Protein AF-A0A1Y2AZ22-F1 (afdb_monomer)

Structure (mmCIF, N/CA/C/O backbone):
data_AF-A0A1Y2AZ22-F1
#
_entry.id   AF-A0A1Y2AZ22-F1
#
loop_
_atom_site.group_PDB
_atom_site.id
_atom_site.type_symbol
_atom_site.label_atom_id
_atom_site.label_alt_id
_atom_site.label_comp_id
_atom_site.label_asym_id
_atom_site.label_entity_id
_atom_site.label_seq_id
_atom_site.pdbx_PDB_ins_code
_atom_site.Cartn_x
_atom_site.Cartn_y
_atom_site.Cartn_z
_atom_site.occupancy
_atom_site.B_iso_or_equiv
_atom_site.auth_seq_id
_atom_site.auth_comp_id
_atom_site.auth_asym_id
_atom_site.auth_atom_id
_atom_site.pdbx_PDB_model_num
ATOM 1 N N . MET A 1 1 ? 11.471 -17.252 16.493 1.00 49.00 1 MET A N 1
ATOM 2 C CA . MET A 1 1 ? 10.029 -17.289 16.818 1.00 49.00 1 MET A CA 1
ATOM 3 C C . MET A 1 1 ? 9.368 -18.267 15.866 1.00 49.00 1 MET A C 1
ATOM 5 O O . MET A 1 1 ? 9.444 -18.049 14.664 1.00 49.00 1 MET A O 1
ATOM 9 N N . SER A 1 2 ? 8.827 -19.374 16.378 1.00 37.59 2 SER A N 1
ATOM 10 C CA . SER A 1 2 ? 8.045 -20.314 15.569 1.00 37.59 2 SER A CA 1
ATOM 11 C C . SER A 1 2 ? 6.726 -19.632 15.213 1.00 37.59 2 SER A C 1
ATOM 13 O O . SER A 1 2 ? 5.864 -19.465 16.072 1.00 37.59 2 SER A O 1
ATOM 15 N N . THR A 1 3 ? 6.612 -19.123 13.990 1.00 52.25 3 THR A N 1
ATOM 16 C CA . THR A 1 3 ? 5.384 -18.497 13.509 1.00 52.25 3 THR A CA 1
ATOM 17 C C . THR A 1 3 ? 4.520 -19.585 12.892 1.00 52.25 3 THR A C 1
ATOM 19 O O . THR A 1 3 ? 4.754 -20.021 11.764 1.00 52.25 3 THR A O 1
ATOM 22 N N . ASN A 1 4 ? 3.505 -20.040 13.630 1.00 66.31 4 ASN A N 1
ATOM 23 C CA . ASN A 1 4 ? 2.384 -20.719 12.991 1.00 66.31 4 ASN A CA 1
ATOM 24 C C . ASN A 1 4 ? 1.849 -19.761 11.928 1.00 66.31 4 ASN A C 1
ATOM 26 O O . ASN A 1 4 ? 1.370 -18.674 12.253 1.00 66.31 4 ASN A O 1
ATOM 30 N N . LYS A 1 5 ? 2.018 -20.120 10.651 1.00 73.19 5 LYS A N 1
ATOM 31 C CA . LYS A 1 5 ? 1.471 -19.318 9.560 1.00 73.19 5 LYS A CA 1
ATOM 32 C C . LYS A 1 5 ? -0.046 -19.252 9.762 1.00 73.19 5 LYS A C 1
ATOM 34 O O . LYS A 1 5 ? -0.647 -20.305 9.980 1.00 73.19 5 LYS A O 1
ATOM 39 N N . PRO A 1 6 ? -0.655 -18.058 9.709 1.00 78.88 6 PRO A N 1
ATOM 40 C CA . PRO A 1 6 ? -2.100 -17.934 9.822 1.00 78.88 6 PRO A CA 1
ATOM 41 C C . PRO A 1 6 ? -2.765 -18.765 8.721 1.00 78.88 6 PRO A C 1
ATOM 43 O O . PRO A 1 6 ? -2.311 -18.754 7.571 1.00 78.88 6 PRO A O 1
ATOM 46 N N . ASP A 1 7 ? -3.836 -19.480 9.067 1.00 86.75 7 ASP A N 1
ATOM 47 C CA . ASP A 1 7 ? -4.703 -20.095 8.068 1.00 86.75 7 ASP A CA 1
ATOM 48 C C . ASP A 1 7 ? -5.452 -18.983 7.333 1.00 86.75 7 ASP A C 1
ATOM 50 O O . ASP A 1 7 ? -6.508 -18.511 7.765 1.00 86.75 7 ASP A O 1
ATOM 54 N N . THR A 1 8 ? -4.876 -18.559 6.210 1.00 86.69 8 THR A N 1
ATOM 55 C CA . THR A 1 8 ? -5.404 -17.447 5.423 1.00 86.69 8 THR A CA 1
ATOM 56 C C . THR A 1 8 ? -6.705 -17.772 4.697 1.00 86.69 8 THR A C 1
ATOM 58 O O . THR A 1 8 ? -7.277 -16.887 4.070 1.00 86.69 8 THR A O 1
ATOM 61 N N . SER A 1 9 ? -7.163 -19.026 4.748 1.00 86.81 9 SER A N 1
ATOM 62 C CA . SER A 1 9 ? -8.463 -19.428 4.209 1.00 86.81 9 SER A CA 1
ATOM 63 C C . SER A 1 9 ? -9.594 -19.319 5.235 1.00 86.81 9 SER A C 1
ATOM 65 O O . SER A 1 9 ? -10.755 -19.207 4.838 1.00 86.81 9 SER A O 1
ATOM 67 N N . SER A 1 10 ? -9.263 -19.296 6.531 1.00 93.38 10 SER A N 1
ATOM 68 C CA . SER A 1 10 ? -10.245 -19.275 7.614 1.00 93.38 10 SER A CA 1
ATOM 69 C C . SER A 1 10 ? -11.074 -17.987 7.643 1.00 93.38 10 SER A C 1
ATOM 71 O O . SER A 1 10 ? -10.563 -16.887 7.421 1.00 93.38 10 SER A O 1
ATOM 73 N N . GLU A 1 11 ? -12.353 -18.109 8.004 1.00 94.38 11 GLU A N 1
ATOM 74 C CA . GLU A 1 11 ? -13.233 -16.948 8.205 1.00 94.38 11 GLU A CA 1
ATOM 75 C C . GLU A 1 11 ? -12.711 -16.025 9.307 1.00 94.38 11 GLU A C 1
ATOM 77 O O . GLU A 1 11 ? -12.705 -14.809 9.142 1.00 94.38 11 GLU A O 1
ATOM 82 N N . LYS A 1 12 ? -12.135 -16.594 10.374 1.00 95.12 12 LYS A N 1
ATOM 83 C CA . LYS A 1 12 ? -11.488 -15.825 11.445 1.00 95.12 12 LYS A CA 1
ATOM 84 C C . LYS A 1 12 ? -10.363 -14.929 10.918 1.00 95.12 12 LYS A C 1
ATOM 86 O O . LYS A 1 12 ? -10.207 -13.799 11.375 1.00 95.12 12 LYS A O 1
ATOM 91 N N . TYR A 1 13 ? -9.565 -15.418 9.967 1.00 94.69 13 TYR A N 1
ATOM 92 C CA . TYR A 1 13 ? -8.516 -14.609 9.354 1.00 94.69 13 TYR A CA 1
ATOM 93 C C . TYR A 1 13 ? -9.108 -13.464 8.528 1.00 94.69 13 TYR A C 1
ATOM 95 O O . TYR A 1 13 ? -8.718 -12.313 8.719 1.00 94.69 13 TYR A O 1
ATOM 103 N N . LYS A 1 14 ? -10.087 -13.748 7.664 1.00 94.56 14 LYS A N 1
ATOM 104 C CA . LYS A 1 14 ? -10.753 -12.728 6.833 1.00 94.56 14 LYS A CA 1
ATOM 105 C C . LYS A 1 14 ? -11.450 -11.656 7.675 1.00 94.56 14 LYS A C 1
ATOM 107 O O . LYS A 1 14 ? -11.346 -10.466 7.375 1.00 94.56 14 LYS A O 1
ATOM 112 N N . GLU A 1 15 ? -12.107 -12.065 8.756 1.00 95.62 15 GLU A N 1
ATOM 113 C CA . GLU A 1 15 ? -12.701 -11.158 9.736 1.00 95.62 15 GLU A CA 1
ATOM 114 C C . GLU A 1 15 ? -11.625 -10.281 10.387 1.00 95.62 15 GLU A C 1
ATOM 116 O O . GLU A 1 15 ? -11.800 -9.069 10.495 1.00 95.62 15 GLU A O 1
ATOM 121 N N . SER A 1 16 ? -10.471 -10.852 10.751 1.00 96.19 16 SER A N 1
ATOM 122 C CA . SER A 1 16 ? -9.367 -10.078 11.332 1.00 96.19 16 SER A CA 1
ATOM 123 C C . SER A 1 16 ? -8.780 -9.033 10.374 1.00 96.19 16 SER A C 1
ATOM 125 O O . SER A 1 16 ? -8.413 -7.951 10.829 1.00 96.19 16 SER A O 1
ATOM 127 N N . LEU A 1 17 ? -8.744 -9.313 9.063 1.00 96.62 17 LEU A N 1
ATOM 128 C CA . LEU A 1 17 ? -8.358 -8.332 8.041 1.00 96.62 17 LEU A CA 1
ATOM 129 C C . LEU A 1 17 ? -9.391 -7.209 7.927 1.00 96.62 17 LEU A C 1
ATOM 131 O O . LEU A 1 17 ? -9.028 -6.040 7.883 1.00 96.62 17 LEU A O 1
ATOM 135 N N . SER A 1 18 ? -10.678 -7.564 7.910 1.00 95.69 18 SER A N 1
ATOM 136 C CA . SER A 1 18 ? -11.779 -6.593 7.819 1.00 95.69 18 SER A CA 1
ATOM 137 C C . SER A 1 18 ? -11.804 -5.664 9.036 1.00 95.69 18 SER A C 1
ATOM 139 O O . SER A 1 18 ? -12.055 -4.467 8.935 1.00 95.69 18 SER A O 1
ATOM 141 N N . ASN A 1 19 ? -11.437 -6.217 10.188 1.00 96.12 19 ASN A N 1
ATOM 142 C CA . ASN A 1 19 ? -11.317 -5.534 11.458 1.00 96.12 19 ASN A CA 1
ATOM 143 C C . ASN A 1 19 ? -9.874 -5.083 11.719 1.00 96.12 19 ASN A C 1
ATOM 145 O O . ASN A 1 19 ? -9.415 -5.238 12.845 1.00 96.12 19 ASN A O 1
ATOM 149 N N . SER A 1 20 ? -9.123 -4.558 10.747 1.00 96.88 20 SER A N 1
ATOM 150 C CA . SER A 1 20 ? -7.713 -4.176 10.960 1.00 96.88 20 SER A CA 1
ATOM 151 C C . SER A 1 20 ? -7.500 -2.728 11.420 1.00 96.88 20 SER A C 1
ATOM 153 O O . SER A 1 20 ? -6.471 -2.425 12.022 1.00 96.88 20 SER A O 1
ATOM 155 N N . LEU A 1 21 ? -8.439 -1.818 11.138 1.00 97.00 21 LEU A N 1
ATOM 156 C CA . LEU A 1 21 ? -8.317 -0.399 11.493 1.00 97.00 21 LEU A CA 1
ATOM 157 C C . LEU A 1 21 ? -8.483 -0.196 13.010 1.00 97.00 21 LEU A C 1
ATOM 159 O O . LEU A 1 21 ? -9.397 -0.745 13.633 1.00 97.00 21 LEU A O 1
ATOM 163 N N . ARG A 1 22 ? -7.576 0.563 13.624 1.00 95.94 22 ARG A N 1
ATOM 164 C CA . ARG A 1 22 ? -7.475 0.795 15.073 1.00 95.94 22 ARG A CA 1
ATOM 165 C C . ARG A 1 22 ? -7.169 2.261 15.364 1.00 95.94 22 ARG A C 1
ATOM 167 O O . ARG A 1 22 ? -6.708 2.987 14.488 1.00 95.94 22 ARG A O 1
ATOM 174 N N . TRP A 1 23 ? -7.389 2.664 16.613 1.00 95.25 23 TRP A N 1
ATOM 175 C CA . TRP A 1 23 ? -6.974 3.960 17.144 1.00 95.25 23 TRP A CA 1
ATOM 176 C C . TRP A 1 23 ? -5.786 3.805 18.094 1.00 95.25 23 TRP A C 1
ATOM 178 O O . TRP A 1 23 ? -5.811 2.944 18.978 1.00 95.25 23 TRP A O 1
ATOM 188 N N . ASP A 1 24 ? -4.751 4.627 17.926 1.00 93.06 24 ASP A N 1
ATOM 189 C CA . ASP A 1 24 ? -3.644 4.747 18.872 1.00 93.06 24 ASP A CA 1
ATOM 190 C C . ASP A 1 24 ? -3.918 5.917 19.823 1.00 93.06 24 ASP A C 1
ATOM 192 O O . ASP A 1 24 ? -3.994 7.068 19.402 1.00 93.06 24 ASP A O 1
ATOM 196 N N . GLN A 1 25 ? -4.094 5.622 21.112 1.00 88.88 25 GLN A N 1
ATOM 197 C CA . GLN A 1 25 ? -4.371 6.638 22.133 1.00 88.88 25 GLN A CA 1
ATOM 198 C C . GLN A 1 25 ? -3.138 7.477 22.484 1.00 88.88 25 GLN A C 1
ATOM 200 O O . GLN A 1 25 ? -3.290 8.613 22.917 1.00 88.88 25 GLN A O 1
ATOM 205 N N . VAL A 1 26 ? -1.935 6.921 22.319 1.00 88.88 26 VAL A N 1
ATOM 206 C CA . VAL A 1 26 ? -0.684 7.621 22.636 1.00 88.88 26 VAL A CA 1
ATOM 207 C C . VAL A 1 26 ? -0.374 8.624 21.534 1.00 88.88 26 VAL A C 1
ATOM 209 O O . VAL A 1 26 ? -0.088 9.783 21.813 1.00 88.88 26 VAL A O 1
ATOM 212 N N . GLU A 1 27 ? -0.491 8.184 20.284 1.00 88.69 27 GLU A N 1
ATOM 213 C CA . GLU A 1 27 ? -0.213 9.016 19.109 1.00 88.69 27 GLU A CA 1
ATOM 214 C C . GLU A 1 27 ? -1.429 9.853 18.668 1.00 88.69 27 GLU A C 1
ATOM 216 O O . GLU A 1 27 ? -1.304 10.721 17.809 1.00 88.69 27 GLU A O 1
ATOM 221 N N . GLY A 1 28 ? -2.618 9.581 19.217 1.00 90.88 28 GLY A N 1
ATOM 222 C CA . GLY A 1 28 ? -3.855 10.289 18.881 1.00 90.88 28 GLY A CA 1
ATOM 223 C C . GLY A 1 28 ? -4.274 10.141 17.415 1.00 90.88 28 GLY A C 1
ATOM 224 O O . GLY A 1 28 ? -4.837 11.074 16.847 1.00 90.88 28 GLY A O 1
ATOM 225 N N . GLN A 1 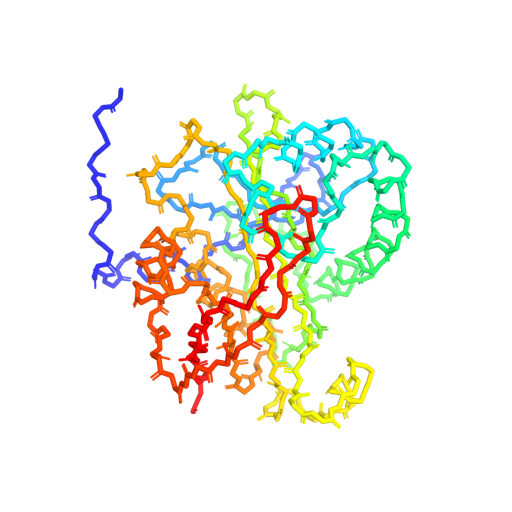29 ? -3.978 8.999 16.785 1.00 92.69 29 GLN A N 1
ATOM 226 C CA . GLN A 1 29 ? -4.225 8.782 15.356 1.00 92.69 29 GLN A CA 1
ATOM 227 C C . GLN A 1 29 ? -4.639 7.345 15.030 1.00 92.69 29 GLN A C 1
ATOM 229 O O . GLN A 1 29 ? -4.304 6.391 15.737 1.00 92.69 29 GLN A O 1
ATOM 234 N N . ALA A 1 30 ? -5.340 7.179 13.909 1.00 95.56 30 ALA A N 1
ATOM 235 C CA . ALA A 1 30 ? -5.686 5.865 13.387 1.00 95.56 30 ALA A CA 1
ATOM 236 C C . ALA A 1 30 ? -4.466 5.142 12.783 1.00 95.56 30 ALA A C 1
ATOM 238 O O . ALA A 1 30 ? -3.521 5.765 12.297 1.00 95.56 30 ALA A O 1
ATOM 239 N N . TYR A 1 31 ? -4.514 3.811 12.767 1.00 97.38 31 TYR A N 1
ATOM 240 C CA . TYR A 1 31 ? -3.550 2.949 12.081 1.00 97.38 31 TYR A CA 1
ATOM 241 C C . TYR A 1 31 ? -4.195 1.621 11.679 1.00 97.38 31 TYR A C 1
ATOM 243 O O . TYR A 1 31 ? -5.229 1.222 12.213 1.00 97.38 31 TYR A O 1
ATOM 251 N N . ILE A 1 32 ? -3.558 0.898 10.762 1.00 97.94 32 ILE A N 1
ATOM 252 C CA . ILE A 1 32 ? -3.944 -0.463 10.390 1.00 97.94 32 ILE A CA 1
ATOM 253 C C . ILE A 1 32 ? -3.011 -1.455 11.090 1.00 97.94 32 ILE A C 1
ATOM 255 O O . ILE A 1 32 ? -1.798 -1.458 10.870 1.00 97.94 32 ILE A O 1
ATOM 259 N N . GLN A 1 33 ? -3.582 -2.310 11.938 1.00 97.50 33 GLN A N 1
ATOM 260 C CA . GLN A 1 33 ? -2.874 -3.417 12.576 1.00 97.50 33 GLN A CA 1
ATOM 261 C C . GLN A 1 33 ? -2.813 -4.612 11.622 1.00 97.50 33 GLN A C 1
ATOM 263 O O . GLN A 1 33 ? -3.845 -5.040 11.108 1.00 97.50 33 GLN A O 1
ATOM 268 N N . LEU A 1 34 ? -1.628 -5.192 11.425 1.00 97.62 34 LEU A N 1
ATOM 269 C CA . LEU A 1 34 ? -1.493 -6.486 10.753 1.00 97.62 34 LEU A CA 1
ATOM 270 C C . LEU A 1 34 ? -1.839 -7.605 11.760 1.00 97.62 34 LEU A C 1
ATOM 272 O O . LEU A 1 34 ? -1.127 -7.726 12.764 1.00 97.62 34 LEU A O 1
ATOM 276 N N . PRO A 1 35 ? -2.921 -8.390 11.565 1.00 96.06 35 PRO A N 1
ATOM 277 C CA . PRO A 1 35 ? -3.416 -9.320 12.586 1.00 96.06 35 PRO A CA 1
ATOM 278 C C . PRO A 1 35 ? -2.419 -10.399 13.023 1.00 96.06 35 PRO A C 1
ATOM 280 O O . PRO A 1 35 ? -2.400 -10.784 14.191 1.00 96.06 35 PRO A O 1
ATOM 283 N N . SER A 1 36 ? -1.576 -10.875 12.108 1.00 96.25 36 SER A N 1
ATOM 284 C CA . SER A 1 36 ? -0.592 -11.932 12.370 1.00 96.25 36 SER A CA 1
ATOM 285 C C . SER A 1 36 ? 0.773 -11.386 12.788 1.00 96.25 36 SER A C 1
ATOM 287 O O . SER A 1 36 ? 1.656 -12.162 13.160 1.00 96.25 36 SER A O 1
ATOM 289 N N . TYR A 1 37 ? 0.961 -10.065 12.730 1.00 96.69 37 TYR A N 1
ATOM 290 C CA . TYR A 1 37 ? 2.216 -9.387 13.046 1.00 96.69 37 TYR A CA 1
ATOM 291 C C . TYR A 1 37 ? 1.946 -8.239 14.030 1.00 96.69 37 TYR A C 1
ATOM 293 O O . TYR A 1 37 ? 1.867 -7.081 13.622 1.00 96.69 37 TYR A O 1
ATOM 301 N N . PRO A 1 38 ? 1.802 -8.529 15.337 1.00 95.44 38 PRO A N 1
ATOM 302 C CA . PRO A 1 38 ? 1.399 -7.535 16.337 1.00 95.44 38 PRO A CA 1
ATOM 303 C C . PRO A 1 38 ? 2.388 -6.368 16.484 1.00 95.44 38 PRO A C 1
ATOM 305 O O . PRO A 1 38 ? 2.008 -5.296 16.942 1.00 95.44 38 PRO A O 1
ATOM 308 N N . ASN A 1 39 ? 3.645 -6.559 16.079 1.00 97.38 39 ASN A N 1
ATOM 309 C CA . ASN A 1 39 ? 4.679 -5.527 16.068 1.00 97.38 39 ASN A CA 1
ATOM 310 C C . ASN A 1 39 ? 4.749 -4.739 14.749 1.00 97.38 39 ASN A C 1
ATOM 312 O O . ASN A 1 39 ? 5.617 -3.885 14.607 1.00 97.38 39 ASN A O 1
ATOM 316 N N . LEU A 1 40 ? 3.891 -5.029 13.767 1.00 98.25 40 LEU A N 1
ATOM 317 C CA . LEU A 1 40 ? 3.861 -4.325 12.489 1.00 98.25 40 LEU A CA 1
ATOM 318 C C . LEU A 1 40 ? 2.558 -3.546 12.340 1.00 98.25 40 LEU A C 1
ATOM 320 O O . LEU A 1 40 ? 1.461 -4.096 12.465 1.00 98.25 40 LEU A O 1
ATOM 324 N N . ARG A 1 41 ? 2.687 -2.257 12.035 1.00 98.00 41 ARG A N 1
ATOM 325 C CA . ARG A 1 41 ? 1.554 -1.353 11.821 1.00 98.00 41 ARG A CA 1
ATOM 326 C C . ARG A 1 41 ? 1.729 -0.605 10.517 1.00 98.00 41 ARG A C 1
ATOM 328 O O . ARG A 1 41 ? 2.823 -0.137 10.214 1.00 98.00 41 ARG A O 1
ATOM 335 N N . LEU A 1 42 ? 0.647 -0.466 9.766 1.00 98.25 42 LEU A N 1
ATOM 336 C CA . LEU A 1 42 ? 0.587 0.450 8.643 1.00 98.25 42 LEU A CA 1
ATOM 337 C C . LEU A 1 42 ? 0.021 1.782 9.152 1.00 98.25 42 LEU A C 1
ATOM 339 O O . LEU A 1 42 ? -1.131 1.865 9.577 1.00 98.25 42 LEU A O 1
ATOM 343 N N . VAL A 1 43 ? 0.875 2.800 9.179 1.00 98.06 43 VAL A N 1
ATOM 344 C CA . VAL A 1 43 ? 0.613 4.105 9.796 1.00 98.06 43 VAL A CA 1
ATOM 345 C C . VAL A 1 43 ? 0.535 5.211 8.739 1.00 98.06 43 VAL A C 1
ATOM 347 O O . VAL A 1 43 ? 0.985 5.013 7.598 1.00 98.06 43 VAL A O 1
ATOM 350 N N . PRO A 1 44 ? -0.021 6.383 9.092 1.00 97.00 44 PRO A N 1
ATOM 351 C CA . PRO A 1 44 ? 0.024 7.561 8.242 1.00 97.00 44 PRO A CA 1
ATOM 352 C C . PRO A 1 44 ? 1.410 7.908 7.700 1.00 97.00 44 PRO A C 1
ATOM 354 O O . PRO A 1 44 ? 2.439 7.658 8.332 1.00 97.00 44 PRO A O 1
ATOM 357 N N . PHE A 1 45 ? 1.435 8.524 6.519 1.00 94.94 45 PHE A N 1
ATOM 358 C CA . PHE A 1 45 ? 2.649 9.166 6.024 1.00 94.94 45 PHE A CA 1
ATOM 359 C C . PHE A 1 45 ? 2.940 10.421 6.855 1.00 94.94 45 PHE A C 1
ATOM 361 O O . PHE A 1 45 ? 2.018 11.166 7.184 1.00 94.94 45 PHE A O 1
ATOM 368 N N . ARG A 1 46 ? 4.206 10.650 7.215 1.00 94.50 46 ARG A N 1
ATOM 369 C CA . ARG A 1 46 ? 4.610 11.712 8.149 1.00 94.50 46 ARG A CA 1
ATOM 370 C C . ARG A 1 46 ? 5.858 12.439 7.655 1.00 94.50 46 ARG A C 1
ATOM 372 O O . ARG A 1 46 ? 6.566 11.925 6.797 1.00 94.50 46 ARG A O 1
ATOM 379 N N . GLN A 1 47 ? 6.114 13.621 8.203 1.00 96.31 47 GLN A N 1
ATOM 380 C CA . GLN A 1 47 ? 7.373 14.343 7.997 1.00 96.31 47 GLN A CA 1
ATOM 381 C C . GLN A 1 47 ? 8.524 13.672 8.765 1.00 96.31 47 GLN A C 1
ATOM 383 O O . GLN A 1 47 ? 8.274 12.910 9.703 1.00 96.31 47 GLN A O 1
ATOM 388 N N . GLY A 1 48 ? 9.773 13.967 8.393 1.00 96.31 48 GLY A N 1
ATOM 389 C CA . GLY A 1 48 ? 10.952 13.519 9.144 1.00 96.31 48 GLY A CA 1
ATOM 390 C C . GLY A 1 48 ? 11.369 12.068 8.883 1.00 96.31 48 GLY A C 1
ATOM 391 O O . GLY A 1 48 ? 12.124 11.502 9.667 1.00 96.31 48 GLY A O 1
ATOM 392 N N . ILE A 1 49 ? 10.851 11.443 7.820 1.00 96.75 49 ILE A N 1
ATOM 393 C CA . ILE A 1 49 ? 11.178 10.060 7.418 1.00 96.75 49 ILE A CA 1
ATOM 394 C C . ILE A 1 49 ? 11.971 10.010 6.105 1.00 96.75 49 ILE A C 1
ATOM 396 O O . ILE A 1 49 ? 12.018 8.969 5.448 1.00 96.75 49 ILE A O 1
ATOM 400 N N . GLU A 1 50 ? 12.576 11.128 5.697 1.00 97.94 50 GLU A N 1
ATOM 401 C CA . GLU A 1 50 ? 13.310 11.272 4.435 1.00 97.94 50 GLU A CA 1
ATOM 402 C C . GLU A 1 50 ? 14.395 10.195 4.313 1.00 97.94 50 GLU A C 1
ATOM 404 O O . GLU A 1 50 ? 14.477 9.502 3.301 1.00 97.94 50 GLU A O 1
ATOM 409 N N . ASP A 1 51 ? 15.183 9.996 5.373 1.00 98.12 51 ASP A N 1
ATOM 410 C CA . ASP A 1 51 ? 16.282 9.026 5.385 1.00 98.12 51 ASP A CA 1
ATOM 411 C C . ASP A 1 51 ? 15.780 7.576 5.332 1.00 98.12 51 ASP A C 1
ATOM 413 O O . ASP A 1 51 ? 16.409 6.712 4.713 1.00 98.12 51 ASP A O 1
ATOM 417 N N . GLU A 1 52 ? 14.609 7.298 5.911 1.00 97.88 52 GLU A N 1
ATOM 418 C CA . GLU A 1 52 ? 13.971 5.981 5.839 1.00 97.88 52 GLU A CA 1
ATOM 419 C C . GLU A 1 52 ? 13.468 5.682 4.415 1.00 97.88 52 GLU A C 1
ATOM 421 O O . GLU A 1 52 ? 13.633 4.566 3.918 1.00 97.88 52 GLU A O 1
ATOM 426 N N . ILE A 1 53 ? 12.906 6.688 3.732 1.00 97.75 53 ILE A N 1
ATOM 427 C CA . ILE A 1 53 ? 12.484 6.622 2.322 1.00 97.75 53 ILE A CA 1
ATOM 428 C C . ILE A 1 53 ? 13.699 6.402 1.414 1.00 97.75 53 ILE A C 1
ATOM 430 O O . ILE A 1 53 ? 13.691 5.477 0.600 1.00 97.75 53 ILE A O 1
ATOM 434 N N . VAL A 1 54 ? 14.752 7.211 1.576 1.00 98.25 54 VAL A N 1
ATOM 435 C CA . VAL A 1 54 ? 16.012 7.090 0.825 1.00 98.25 54 VAL A CA 1
ATOM 436 C C . VAL A 1 54 ? 16.595 5.691 0.978 1.00 98.25 54 VAL A C 1
ATOM 438 O O . VAL A 1 54 ? 16.926 5.053 -0.023 1.00 98.25 54 VAL A O 1
ATOM 441 N N . THR A 1 55 ? 16.664 5.189 2.213 1.00 97.44 55 THR A N 1
ATOM 442 C CA . THR A 1 55 ? 17.199 3.857 2.516 1.00 97.44 55 THR A CA 1
ATOM 443 C C . THR A 1 55 ? 16.378 2.758 1.842 1.00 97.44 55 THR A C 1
ATOM 445 O O . THR A 1 55 ? 16.936 1.909 1.147 1.00 97.44 55 THR A O 1
ATOM 448 N N . LEU A 1 56 ? 15.051 2.776 2.010 1.00 97.62 56 LEU A N 1
ATOM 449 C CA . LEU A 1 56 ? 14.171 1.733 1.485 1.00 97.62 56 LEU A CA 1
ATOM 450 C C . LEU A 1 56 ? 14.160 1.711 -0.050 1.00 97.62 56 LEU A C 1
ATOM 452 O O . LEU A 1 56 ? 14.287 0.648 -0.657 1.00 97.62 56 LEU A O 1
ATOM 456 N N . PHE A 1 57 ? 14.022 2.873 -0.691 1.00 97.44 57 PHE A N 1
ATOM 457 C CA . PHE A 1 57 ? 13.872 2.956 -2.145 1.00 97.44 57 PHE A CA 1
ATOM 458 C C . PHE A 1 57 ? 15.194 2.939 -2.916 1.00 97.44 57 PHE A C 1
ATOM 460 O O . PHE A 1 57 ? 15.178 2.634 -4.105 1.00 97.44 57 PHE A O 1
ATOM 467 N N . SER A 1 58 ? 16.335 3.184 -2.263 1.00 97.25 58 SER A N 1
ATOM 468 C CA . SER A 1 58 ? 17.660 2.971 -2.871 1.00 97.25 58 SER A CA 1
ATOM 469 C C . SER A 1 58 ? 18.142 1.523 -2.785 1.00 97.25 58 SER A C 1
ATOM 471 O O . SER A 1 58 ? 19.152 1.181 -3.399 1.00 97.25 58 SER A O 1
ATOM 473 N N . HIS A 1 59 ? 17.450 0.648 -2.049 1.00 97.38 59 HIS A N 1
ATOM 474 C CA . HIS A 1 59 ? 17.843 -0.753 -1.966 1.00 97.38 59 HIS A CA 1
ATOM 475 C C . HIS A 1 59 ? 17.712 -1.423 -3.344 1.00 97.38 59 HIS A C 1
ATOM 477 O O . HIS A 1 59 ? 16.614 -1.527 -3.880 1.00 97.38 59 HIS A O 1
ATOM 483 N N . GLU A 1 60 ? 18.798 -1.974 -3.892 1.00 95.44 60 GLU A N 1
ATOM 484 C CA . GLU A 1 60 ? 18.869 -2.496 -5.272 1.00 95.44 60 GLU A CA 1
ATOM 485 C C . GLU A 1 60 ? 17.745 -3.493 -5.621 1.00 95.44 60 GLU A C 1
ATOM 487 O O . GLU A 1 60 ? 17.064 -3.364 -6.640 1.00 95.44 60 GLU A O 1
ATOM 492 N N . VAL A 1 61 ? 17.497 -4.467 -4.734 1.00 95.31 61 VAL A N 1
ATOM 493 C CA . VAL A 1 61 ? 16.410 -5.457 -4.872 1.00 95.31 61 VAL A CA 1
ATOM 494 C C . VAL A 1 61 ? 15.031 -4.808 -5.040 1.00 95.31 61 VAL A C 1
ATOM 496 O O . VAL A 1 61 ? 14.209 -5.339 -5.789 1.00 95.31 61 VAL A O 1
ATOM 499 N N . ILE A 1 62 ? 14.786 -3.689 -4.356 1.00 96.50 62 ILE A N 1
ATOM 500 C CA . ILE A 1 62 ? 13.537 -2.927 -4.424 1.00 96.50 62 ILE A CA 1
ATOM 501 C C . ILE A 1 62 ? 13.555 -2.019 -5.654 1.00 96.50 62 ILE A C 1
ATOM 503 O O . ILE A 1 62 ? 12.664 -2.114 -6.496 1.00 96.50 62 ILE A O 1
ATOM 507 N N . ALA A 1 63 ? 14.579 -1.175 -5.784 1.00 95.50 63 ALA A N 1
ATOM 508 C CA . ALA A 1 63 ? 14.674 -0.138 -6.802 1.00 95.50 63 ALA A CA 1
ATOM 509 C C . ALA A 1 63 ? 14.502 -0.686 -8.220 1.00 95.50 63 ALA A C 1
ATOM 511 O O . ALA A 1 63 ? 13.743 -0.129 -9.011 1.00 95.50 63 ALA A O 1
ATOM 512 N N . LYS A 1 64 ? 15.109 -1.842 -8.521 1.00 95.06 64 LYS A N 1
ATOM 513 C CA . LYS A 1 64 ? 15.001 -2.483 -9.840 1.00 95.06 64 LYS A CA 1
ATOM 514 C C . LYS A 1 64 ? 13.573 -2.863 -10.243 1.00 95.06 64 LYS A C 1
ATOM 516 O O . LYS A 1 64 ? 13.353 -3.148 -11.414 1.00 95.06 64 LYS A O 1
ATOM 521 N N . ARG A 1 65 ? 12.631 -2.914 -9.289 1.00 95.06 65 ARG A N 1
ATOM 522 C CA . ARG A 1 65 ? 11.204 -3.237 -9.485 1.00 95.06 65 ARG A CA 1
ATOM 523 C C . ARG A 1 65 ? 10.297 -2.001 -9.496 1.00 95.06 65 ARG A C 1
ATOM 525 O O . ARG A 1 65 ? 9.101 -2.138 -9.731 1.00 95.06 65 ARG A O 1
ATOM 532 N N . LEU A 1 66 ? 10.841 -0.808 -9.254 1.00 94.19 66 LEU A N 1
ATOM 533 C CA . LEU A 1 66 ? 10.092 0.442 -9.137 1.00 94.19 66 LEU A CA 1
ATOM 534 C C . LEU A 1 66 ? 10.322 1.344 -10.341 1.00 94.19 66 LEU A C 1
ATOM 536 O O . LEU A 1 66 ? 11.091 2.299 -10.284 1.00 94.19 66 LEU A O 1
ATOM 540 N N . PHE A 1 67 ? 9.625 1.074 -11.439 1.00 92.25 67 PHE A N 1
ATOM 541 C CA . PHE A 1 67 ? 9.855 1.809 -12.684 1.00 92.25 67 PHE A CA 1
ATOM 542 C C . PHE A 1 67 ? 9.578 3.322 -12.580 1.00 92.25 67 PHE A C 1
ATOM 544 O O . PHE A 1 67 ? 10.201 4.095 -13.294 1.00 92.25 67 PHE A O 1
ATOM 551 N N . ARG A 1 68 ? 8.697 3.762 -11.668 1.00 92.56 68 ARG A N 1
ATOM 552 C CA . ARG A 1 68 ? 8.318 5.181 -11.506 1.00 92.56 68 ARG A CA 1
ATOM 553 C C . ARG A 1 68 ? 9.184 5.988 -10.548 1.00 92.56 68 ARG A C 1
ATOM 555 O O . ARG A 1 68 ? 9.138 7.209 -10.600 1.00 92.56 68 ARG A O 1
ATOM 562 N N . LEU A 1 69 ? 9.891 5.333 -9.629 1.00 94.88 69 LEU A N 1
ATOM 563 C CA . LEU A 1 69 ? 10.679 6.035 -8.615 1.00 94.88 69 LEU A CA 1
ATOM 564 C C . LEU A 1 69 ? 12.129 6.152 -9.078 1.00 94.88 69 LEU A C 1
ATOM 566 O O . LEU A 1 69 ? 12.629 5.199 -9.667 1.00 94.88 69 LEU A O 1
ATOM 570 N N . PRO A 1 70 ? 12.816 7.277 -8.839 1.00 94.50 70 PRO A N 1
ATOM 571 C CA . PRO A 1 70 ? 14.199 7.459 -9.272 1.00 94.50 70 PRO A CA 1
ATOM 572 C C . PRO A 1 70 ? 15.140 6.442 -8.613 1.00 94.50 70 PRO A C 1
ATOM 574 O O . PRO A 1 70 ? 14.884 5.969 -7.503 1.00 94.50 70 PRO A O 1
ATOM 577 N N . TYR A 1 71 ? 16.238 6.113 -9.298 1.00 94.44 71 TYR A N 1
ATOM 578 C CA . TYR A 1 71 ? 17.318 5.303 -8.740 1.00 94.44 71 TYR A CA 1
ATOM 579 C C . TYR A 1 71 ? 18.694 5.923 -9.054 1.00 94.44 71 TYR A C 1
ATOM 581 O O . TYR A 1 71 ? 18.988 6.156 -10.225 1.00 94.44 71 TYR A O 1
ATOM 589 N N . PRO A 1 72 ? 19.545 6.170 -8.039 1.00 95.06 72 PRO A N 1
ATOM 590 C CA . PRO A 1 72 ? 19.253 6.029 -6.609 1.00 95.06 72 PRO A CA 1
ATOM 591 C C . PRO A 1 72 ? 18.218 7.059 -6.113 1.00 95.06 72 PRO A C 1
ATOM 593 O O . PRO A 1 72 ? 18.004 8.111 -6.719 1.00 95.06 72 PRO A O 1
ATOM 596 N N . MET A 1 73 ? 17.561 6.752 -4.992 1.00 97.19 73 MET A N 1
ATOM 597 C CA . MET A 1 73 ? 16.626 7.672 -4.344 1.00 97.19 73 MET A CA 1
ATOM 598 C C . MET A 1 73 ? 17.420 8.686 -3.514 1.00 97.19 73 MET A C 1
ATOM 600 O O . MET A 1 73 ? 17.851 8.383 -2.407 1.00 97.19 73 MET A O 1
ATOM 604 N N . TYR A 1 74 ? 17.617 9.895 -4.034 1.00 97.81 74 TYR A N 1
ATOM 605 C CA . TYR A 1 74 ? 18.196 11.001 -3.265 1.00 97.81 74 TYR A CA 1
ATOM 606 C C . TYR A 1 74 ? 17.206 11.646 -2.286 1.00 97.81 74 TYR A C 1
ATOM 608 O O . TYR A 1 74 ? 15.990 11.560 -2.453 1.00 97.81 74 TYR A O 1
ATOM 616 N N . ARG A 1 75 ? 17.744 12.356 -1.287 1.00 98.00 75 ARG A N 1
ATOM 617 C CA . ARG A 1 75 ? 16.961 13.024 -0.236 1.00 98.00 75 ARG A CA 1
ATOM 618 C C . ARG A 1 75 ? 15.931 14.021 -0.777 1.00 98.00 75 ARG A C 1
ATOM 620 O O . ARG A 1 75 ? 14.793 13.985 -0.330 1.00 98.00 75 ARG A O 1
ATOM 627 N N . HIS A 1 76 ? 16.281 14.828 -1.780 1.00 98.19 76 HIS A N 1
ATOM 628 C CA . HIS A 1 76 ? 15.347 15.807 -2.354 1.00 98.19 76 HIS A CA 1
ATOM 629 C C . HIS A 1 76 ? 14.104 15.151 -2.984 1.00 98.19 76 HIS A C 1
ATOM 631 O O . HIS A 1 76 ? 13.010 15.694 -2.883 1.00 98.19 76 HIS A O 1
ATOM 637 N N . HIS A 1 77 ? 14.232 13.947 -3.558 1.00 97.94 77 HIS A N 1
ATOM 638 C CA . HIS A 1 77 ? 13.074 13.187 -4.040 1.00 97.94 77 HIS A CA 1
ATOM 639 C C . HIS A 1 77 ? 12.163 12.741 -2.882 1.00 97.94 77 HIS A C 1
ATOM 641 O O . HIS A 1 77 ? 10.940 12.719 -3.015 1.00 97.94 77 HIS A O 1
ATOM 647 N N . ALA A 1 78 ? 12.747 12.373 -1.735 1.00 97.94 78 ALA A N 1
ATOM 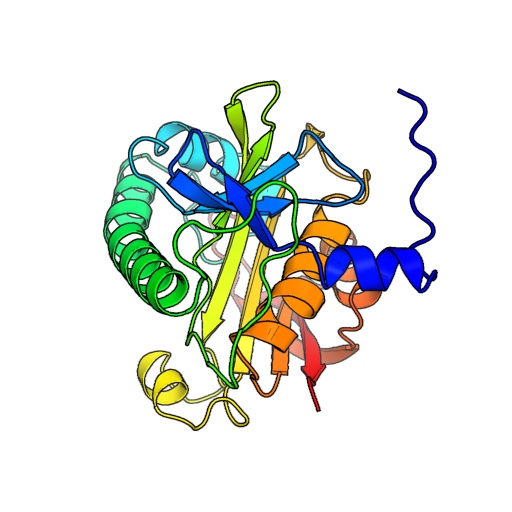648 C CA . ALA A 1 78 ? 11.986 12.023 -0.539 1.00 97.94 78 ALA A CA 1
ATOM 649 C C . ALA A 1 78 ? 11.265 13.249 0.048 1.00 97.94 78 ALA A C 1
ATOM 651 O O . ALA A 1 78 ? 10.102 13.146 0.428 1.00 97.94 78 ALA A O 1
ATOM 652 N N . GLU A 1 79 ? 11.923 14.409 0.063 1.00 98.31 79 GLU A N 1
ATOM 653 C CA . GLU A 1 79 ? 11.347 15.691 0.491 1.00 98.31 79 GLU A CA 1
ATOM 654 C C . GLU A 1 79 ? 10.181 16.121 -0.418 1.00 98.31 79 GLU A C 1
ATOM 656 O O . GLU A 1 79 ? 9.125 16.531 0.069 1.00 98.31 79 GLU A O 1
ATOM 661 N N . GLU A 1 80 ? 10.311 15.953 -1.736 1.00 98.00 80 GLU A N 1
ATOM 662 C CA . GLU A 1 80 ? 9.228 16.180 -2.702 1.00 98.00 80 GLU A CA 1
ATOM 663 C C . GLU A 1 80 ? 8.044 15.218 -2.479 1.00 98.00 80 GLU A C 1
ATOM 665 O O . GLU A 1 80 ? 6.875 15.617 -2.459 1.00 98.00 80 GLU A O 1
ATOM 670 N N . MET A 1 81 ? 8.327 13.937 -2.227 1.00 96.94 81 MET A N 1
ATOM 671 C CA . MET A 1 81 ? 7.291 12.953 -1.908 1.00 96.94 81 MET A CA 1
ATOM 672 C C . MET A 1 81 ? 6.555 13.308 -0.607 1.00 96.94 81 MET A C 1
ATOM 674 O O . MET A 1 81 ? 5.329 13.235 -0.545 1.00 96.94 81 MET A O 1
ATOM 678 N N . ILE A 1 82 ? 7.284 13.706 0.436 1.00 97.62 82 ILE A N 1
ATOM 679 C CA . ILE A 1 82 ? 6.711 14.097 1.730 1.00 97.62 82 ILE A CA 1
ATOM 680 C C . ILE A 1 82 ? 5.873 15.366 1.592 1.00 97.62 82 ILE A C 1
ATOM 682 O O . ILE A 1 82 ? 4.714 15.373 2.010 1.00 97.62 82 ILE A O 1
ATOM 686 N N . SER A 1 83 ? 6.416 16.413 0.974 1.00 97.81 83 SER A N 1
ATOM 687 C CA . SER A 1 83 ? 5.710 17.688 0.793 1.00 97.81 83 SER A CA 1
ATOM 688 C C . SER A 1 83 ? 4.425 17.543 -0.026 1.00 97.81 83 SER A C 1
ATOM 690 O O . SER A 1 83 ? 3.428 18.191 0.290 1.00 97.81 83 SER A O 1
ATOM 692 N N . SER A 1 84 ? 4.403 16.655 -1.025 1.00 96.19 84 SER A N 1
ATOM 693 C CA . SER A 1 84 ? 3.218 16.423 -1.861 1.00 96.19 84 SER A CA 1
ATOM 694 C C . SER A 1 84 ? 2.160 15.513 -1.223 1.00 96.19 84 SER A C 1
ATOM 696 O O . SER A 1 84 ? 0.963 15.718 -1.450 1.00 96.19 84 SER A O 1
ATOM 698 N N . LEU A 1 85 ? 2.564 14.502 -0.443 1.00 95.94 85 LEU A N 1
ATOM 699 C CA . LEU A 1 85 ? 1.646 13.485 0.085 1.00 95.94 85 LEU A CA 1
ATOM 700 C C . LEU A 1 85 ? 1.161 13.768 1.507 1.00 95.94 85 LEU A C 1
ATOM 702 O O . LEU A 1 85 ? -0.002 13.494 1.801 1.00 95.94 85 LEU A O 1
ATOM 706 N N . VAL A 1 86 ? 1.997 14.323 2.391 1.00 97.31 86 VAL A N 1
ATOM 707 C CA . VAL A 1 86 ? 1.614 14.526 3.800 1.00 97.31 86 VAL A CA 1
ATOM 708 C C . VAL A 1 86 ? 0.353 15.389 3.945 1.00 97.31 86 VAL A C 1
ATOM 710 O O . VAL A 1 86 ? -0.557 14.934 4.638 1.00 97.31 86 VAL A O 1
ATOM 713 N N . PRO A 1 87 ? 0.200 16.545 3.265 1.00 97.75 87 PRO A N 1
ATOM 714 C CA . PRO A 1 87 ? -1.022 17.344 3.385 1.00 97.75 87 PRO A CA 1
ATOM 715 C C . PRO A 1 87 ? -2.282 16.586 2.938 1.00 97.75 87 PRO A C 1
ATOM 717 O O . PRO A 1 87 ? -3.320 16.663 3.592 1.00 97.75 87 PRO 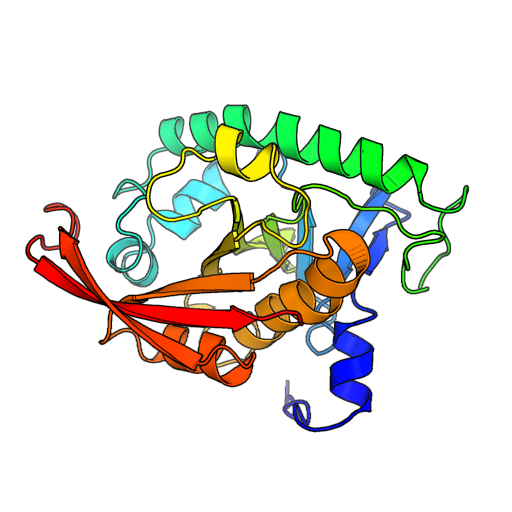A O 1
ATOM 720 N N . LYS A 1 88 ? -2.183 15.792 1.860 1.00 95.75 88 LYS A N 1
ATOM 721 C CA . LYS A 1 88 ? -3.295 14.966 1.357 1.00 95.75 88 LYS A CA 1
ATOM 722 C C . LYS A 1 88 ? -3.686 13.891 2.372 1.00 95.75 88 LYS A C 1
ATOM 724 O O . LYS A 1 88 ? -4.863 13.689 2.646 1.00 95.75 88 LYS A O 1
ATOM 729 N N . HIS A 1 89 ? -2.697 13.225 2.962 1.00 95.94 89 HIS A N 1
ATOM 730 C CA . HIS A 1 89 ? -2.924 12.187 3.966 1.00 95.94 89 HIS A CA 1
ATOM 731 C C . HIS A 1 89 ? -3.496 12.773 5.264 1.00 95.94 89 HIS A C 1
ATOM 733 O O . HIS A 1 89 ? -4.394 12.178 5.853 1.00 95.94 89 HIS A O 1
ATOM 739 N N . GLN A 1 90 ? -3.030 13.951 5.685 1.00 96.38 90 GLN A N 1
ATOM 740 C CA . GLN A 1 90 ? -3.574 14.668 6.839 1.00 96.38 90 GLN A CA 1
ATOM 741 C C . GLN A 1 90 ? -5.039 15.063 6.625 1.00 96.38 90 GLN A C 1
ATOM 743 O O . GLN A 1 90 ? -5.843 14.887 7.537 1.00 96.38 90 GLN A O 1
ATOM 748 N N . ALA A 1 91 ? -5.407 15.522 5.425 1.00 96.19 91 ALA A N 1
ATOM 749 C CA . ALA A 1 91 ? -6.79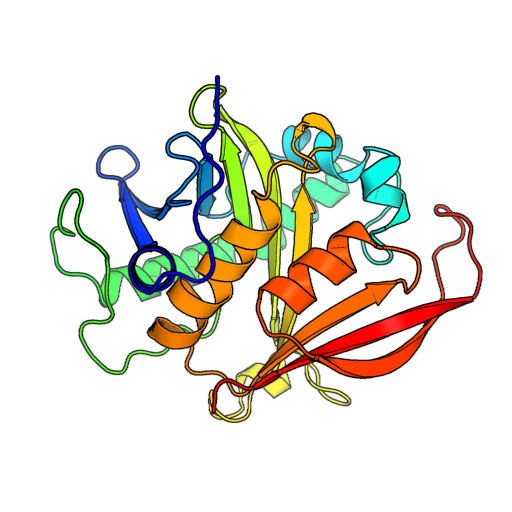8 15.823 5.091 1.00 96.19 91 ALA A CA 1
ATOM 750 C C . ALA A 1 91 ? -7.697 14.576 5.186 1.00 96.19 91 ALA A C 1
ATOM 752 O O . ALA A 1 91 ? -8.743 14.629 5.826 1.00 96.19 91 ALA A O 1
ATOM 753 N N . LEU A 1 92 ? -7.251 13.434 4.646 1.00 96.00 92 LEU A N 1
ATOM 754 C CA . LEU A 1 92 ? -7.980 12.160 4.739 1.00 96.00 92 LEU A CA 1
ATOM 755 C C . LEU A 1 92 ? -8.130 11.663 6.188 1.00 96.00 92 LEU A C 1
ATOM 757 O O . LEU A 1 92 ? -9.145 11.069 6.539 1.00 96.00 92 LEU A O 1
ATOM 761 N N . LEU A 1 93 ? -7.133 11.893 7.047 1.00 95.19 93 LEU A N 1
ATOM 762 C CA . LEU A 1 93 ? -7.219 11.547 8.471 1.00 95.19 93 LEU A CA 1
ATOM 763 C C . LEU A 1 93 ? -8.147 12.479 9.244 1.00 95.19 93 LEU A C 1
ATOM 765 O O . LEU A 1 93 ? -8.852 12.022 10.146 1.00 95.19 93 LEU A O 1
ATOM 769 N N . ALA A 1 94 ? -8.149 13.769 8.907 1.00 94.44 94 ALA A N 1
ATOM 770 C CA . ALA A 1 94 ? -9.087 14.724 9.474 1.00 94.44 94 ALA A CA 1
ATOM 771 C C . ALA A 1 94 ? -10.524 14.326 9.111 1.00 94.44 94 ALA A C 1
ATOM 773 O O . ALA A 1 94 ? -11.358 14.225 10.006 1.00 94.44 94 ALA A O 1
ATOM 774 N N . GLU A 1 95 ? -10.777 14.001 7.839 1.00 94.25 95 GLU A N 1
ATOM 775 C CA . GLU A 1 95 ? -12.059 13.471 7.364 1.00 94.25 95 GLU A CA 1
ATOM 776 C C . GLU A 1 95 ? -12.444 12.188 8.106 1.00 94.25 95 GLU A C 1
ATOM 778 O O . GLU A 1 95 ? -13.495 12.163 8.744 1.00 94.25 95 GLU A O 1
ATOM 783 N N . LEU A 1 96 ? -11.562 11.176 8.145 1.00 93.69 96 LEU A N 1
ATOM 784 C CA . LEU A 1 96 ? -11.778 9.937 8.904 1.00 93.69 96 LEU A CA 1
ATOM 785 C C . LEU A 1 96 ? -12.220 10.230 10.340 1.00 93.69 96 LEU A C 1
ATOM 787 O O . LEU A 1 96 ? -13.194 9.652 10.815 1.00 93.69 96 LEU A O 1
ATOM 791 N N . SER A 1 97 ? -11.531 11.150 11.016 1.00 91.06 97 SER A N 1
ATOM 792 C CA . SER A 1 97 ? -11.794 11.494 12.414 1.00 91.06 97 SER A CA 1
ATOM 793 C C . SER A 1 97 ? -13.194 12.073 12.633 1.00 91.06 97 SER A C 1
ATOM 795 O O . SER A 1 97 ? -13.764 11.856 13.699 1.00 91.06 97 SER A O 1
ATOM 797 N N . THR A 1 98 ? -13.790 12.741 11.637 1.00 90.94 98 THR A N 1
ATOM 798 C CA . THR A 1 98 ? -15.179 13.234 11.728 1.00 90.94 98 THR A CA 1
ATOM 799 C C . THR A 1 98 ? -16.225 12.115 11.745 1.00 90.94 98 THR A C 1
ATOM 801 O O . THR A 1 98 ? -17.356 12.338 12.174 1.00 90.94 98 THR A O 1
ATOM 804 N N . HIS A 1 99 ? -15.845 10.904 11.327 1.00 89.25 99 HIS A N 1
ATOM 805 C CA . HIS A 1 99 ? -16.717 9.729 11.266 1.00 89.25 99 HIS A CA 1
ATOM 806 C C . HIS A 1 99 ? -16.514 8.753 12.429 1.00 89.25 99 HIS A C 1
ATOM 808 O O . HIS A 1 99 ? -17.248 7.764 12.550 1.00 89.25 99 HIS A O 1
ATOM 814 N N . LEU A 1 100 ? -15.527 9.011 13.291 1.00 87.88 100 LEU A N 1
ATOM 815 C CA . LEU A 1 100 ? -15.240 8.183 14.456 1.00 87.88 100 LEU A CA 1
ATOM 816 C C . LEU A 1 100 ? -16.012 8.671 15.694 1.00 87.88 100 LEU A C 1
ATOM 818 O O . LEU A 1 100 ? -16.270 9.868 15.836 1.00 87.88 100 LEU A O 1
ATOM 822 N N . PRO A 1 101 ? -16.352 7.768 16.635 1.00 84.62 101 PRO A N 1
ATOM 823 C CA . PRO A 1 101 ? -16.829 8.167 17.956 1.00 84.62 101 PRO A CA 1
ATOM 824 C C . PRO A 1 101 ? -15.821 9.081 18.663 1.00 84.62 101 PRO A C 1
ATOM 826 O O . PRO A 1 101 ? -14.614 8.922 18.488 1.00 84.62 101 PRO A O 1
ATOM 829 N N . SER A 1 102 ? -16.307 9.995 19.507 1.00 85.00 102 SER A N 1
ATOM 830 C CA . SER A 1 102 ? -15.466 10.850 20.352 1.00 85.00 102 SER A CA 1
ATOM 831 C C . SER A 1 102 ? -15.710 10.533 21.839 1.00 85.00 102 SER A C 1
ATOM 833 O O . SER A 1 102 ? -16.816 10.790 22.322 1.00 85.00 102 SER A O 1
ATOM 835 N N . PRO A 1 103 ? -14.727 9.965 22.572 1.00 83.88 103 PRO A N 1
ATOM 836 C CA . PRO A 1 103 ? -13.409 9.535 22.094 1.00 83.88 103 PRO A CA 1
ATOM 837 C C . PRO A 1 103 ? -13.473 8.228 21.272 1.00 83.88 103 PRO A C 1
ATOM 839 O O . PRO A 1 103 ? -14.368 7.406 21.500 1.00 83.88 103 PRO A O 1
ATOM 842 N N . PRO A 1 104 ? -12.509 7.981 20.363 1.00 85.25 104 PRO A N 1
ATOM 843 C CA . PRO A 1 104 ? -12.444 6.718 19.637 1.00 85.25 104 PRO A CA 1
ATOM 844 C C . PRO A 1 104 ? -12.226 5.531 20.588 1.00 85.25 104 PRO A C 1
ATOM 846 O O . PRO A 1 104 ? -11.447 5.642 21.544 1.00 85.25 104 PRO A O 1
ATOM 849 N N . PRO A 1 105 ? -12.882 4.382 20.349 1.00 85.69 105 PRO A N 1
ATOM 850 C CA . PRO A 1 105 ? -12.811 3.245 21.256 1.00 85.69 105 PRO A CA 1
ATOM 851 C C . PRO A 1 105 ? -11.408 2.620 21.281 1.00 85.69 105 PRO A C 1
ATOM 853 O O . PRO A 1 105 ? -10.728 2.490 20.263 1.00 85.69 105 PRO A O 1
ATOM 856 N N . ILE A 1 106 ? -10.978 2.196 22.470 1.00 81.50 106 ILE A N 1
ATOM 857 C CA . ILE A 1 106 ? -9.671 1.563 22.697 1.00 81.50 106 ILE A CA 1
ATOM 858 C C . ILE A 1 106 ? -9.752 0.080 22.328 1.00 81.50 106 ILE A C 1
ATOM 860 O O . ILE A 1 106 ? -10.744 -0.582 22.631 1.00 81.50 106 ILE A O 1
ATOM 864 N N . ASN A 1 107 ? -8.703 -0.456 21.691 1.00 77.31 107 ASN A N 1
ATOM 865 C CA . ASN A 1 107 ? -8.561 -1.882 21.345 1.00 77.31 107 ASN A CA 1
ATOM 866 C C . ASN A 1 107 ? -9.721 -2.477 20.528 1.00 77.31 107 ASN A C 1
ATOM 868 O O . ASN A 1 107 ? -9.825 -3.694 20.390 1.00 77.31 107 ASN A O 1
ATOM 872 N N . THR A 1 108 ? -10.569 -1.625 19.959 1.00 87.81 108 THR A N 1
ATOM 873 C CA . THR A 1 108 ? -11.761 -2.023 19.218 1.00 87.81 108 THR A CA 1
ATOM 874 C C . THR A 1 108 ? -11.563 -1.666 17.749 1.00 87.81 108 THR A C 1
ATOM 876 O O . THR A 1 108 ? -10.969 -0.624 17.454 1.00 87.81 108 THR A O 1
ATOM 879 N N . PRO A 1 109 ? -12.015 -2.514 16.811 1.00 92.88 109 PRO A N 1
ATOM 880 C CA . PRO A 1 109 ? -12.048 -2.147 15.407 1.00 92.88 109 PRO A CA 1
ATOM 881 C C . PRO A 1 109 ? -12.816 -0.857 15.158 1.00 92.88 109 PRO A C 1
ATOM 883 O O . PRO A 1 109 ? -13.930 -0.682 15.647 1.00 92.88 109 PRO A O 1
ATOM 886 N N . LEU A 1 110 ? -12.200 0.037 14.386 1.00 92.44 110 LEU A N 1
ATOM 887 C CA . LEU A 1 110 ? -12.877 1.211 13.859 1.00 92.44 110 LEU A CA 1
ATOM 888 C C . LEU A 1 110 ? -13.633 0.786 12.603 1.00 92.44 110 LEU A C 1
ATOM 890 O O . LEU A 1 110 ? -13.021 0.392 11.608 1.00 92.44 110 LEU A O 1
ATOM 894 N N . LEU A 1 111 ? -14.956 0.856 12.674 1.00 87.69 111 LEU A N 1
ATOM 895 C CA . LEU A 1 111 ? -15.863 0.576 11.569 1.00 87.69 111 LEU A CA 1
ATOM 896 C C . LEU A 1 111 ? -16.596 1.865 11.175 1.00 87.69 111 LEU A C 1
ATOM 898 O O . LEU A 1 111 ? -16.799 2.729 12.036 1.00 87.69 111 LEU A O 1
ATOM 902 N N . PRO A 1 112 ? -16.996 2.007 9.902 1.00 83.44 112 PRO A N 1
ATOM 903 C CA . PRO A 1 112 ? -17.803 3.137 9.463 1.00 83.44 112 PRO A CA 1
ATOM 904 C C . PRO A 1 112 ? -19.128 3.166 10.239 1.00 83.44 112 PRO A C 1
ATOM 906 O O . PRO A 1 112 ? -19.842 2.169 10.330 1.00 83.44 112 PRO A O 1
ATOM 909 N N . SER A 1 113 ? -19.453 4.318 10.822 1.00 76.44 113 SER A N 1
ATOM 910 C CA . SER A 1 113 ? -20.676 4.538 11.608 1.00 76.44 113 SER A CA 1
ATOM 911 C C . SER A 1 113 ? -21.912 4.811 10.733 1.00 76.44 113 SER A C 1
ATOM 913 O O . SER A 1 113 ? -23.046 4.714 11.200 1.00 76.44 113 SER A O 1
ATOM 915 N N . SER A 1 114 ? -21.703 5.126 9.454 1.00 72.81 114 SER A N 1
ATOM 916 C CA . SER A 1 114 ? -22.721 5.361 8.422 1.00 72.81 114 SER A CA 1
ATOM 917 C C . SER A 1 114 ? -22.125 5.005 7.043 1.00 72.81 114 SER A C 1
ATOM 919 O O . SER A 1 114 ? -20.923 4.734 6.994 1.00 72.81 114 SER A O 1
ATOM 921 N N . PRO A 1 115 ? -22.887 4.982 5.927 1.00 72.88 115 PRO A N 1
ATOM 922 C CA . PRO A 1 115 ? -22.320 4.834 4.583 1.00 72.88 115 PRO A CA 1
ATOM 923 C C . PRO A 1 115 ? -21.492 6.077 4.236 1.00 72.88 115 PRO A C 1
ATOM 925 O O . PRO A 1 115 ? -21.953 7.009 3.585 1.00 72.88 115 PRO A O 1
ATOM 928 N N . THR A 1 116 ? -20.281 6.113 4.772 1.00 76.38 116 THR A N 1
ATOM 929 C CA . THR A 1 116 ? -19.296 7.161 4.584 1.00 76.38 116 THR A CA 1
ATOM 930 C C . THR A 1 116 ? -18.234 6.652 3.632 1.00 76.38 116 THR A C 1
ATOM 932 O O . THR A 1 116 ? -17.705 5.555 3.808 1.00 76.38 116 THR A O 1
ATOM 935 N N . HIS A 1 117 ? -17.895 7.496 2.666 1.00 89.25 117 HIS A N 1
ATOM 936 C CA . HIS A 1 117 ? -16.862 7.237 1.683 1.00 89.25 117 HIS A CA 1
ATOM 937 C C . HIS A 1 117 ? -15.710 8.202 1.903 1.00 89.25 117 HIS A C 1
ATOM 939 O O . HIS A 1 117 ? -15.876 9.400 1.720 1.00 89.25 117 HIS A O 1
ATOM 945 N N . ILE A 1 118 ? -14.548 7.672 2.266 1.00 93.56 118 ILE A N 1
ATOM 946 C CA . ILE A 1 118 ? -13.296 8.417 2.315 1.00 93.56 118 ILE A CA 1
ATOM 947 C C . ILE A 1 118 ? -12.617 8.225 0.956 1.00 93.56 118 ILE A C 1
ATOM 949 O O . ILE A 1 118 ? -12.222 7.100 0.631 1.00 93.56 118 ILE A O 1
ATOM 953 N N . PRO A 1 119 ? -12.459 9.279 0.137 1.00 92.12 119 PRO A N 1
ATOM 954 C CA . PRO A 1 119 ? -11.989 9.170 -1.243 1.00 92.12 119 PRO A CA 1
ATOM 955 C C . PRO A 1 119 ? -10.457 9.051 -1.321 1.00 92.12 119 PRO A C 1
ATOM 957 O O . PRO A 1 119 ? -9.789 9.761 -2.071 1.00 92.12 119 PRO A O 1
ATOM 960 N N . GLY A 1 120 ? -9.868 8.161 -0.523 1.00 95.44 120 GLY A N 1
ATOM 961 C CA . GLY A 1 120 ? -8.427 7.958 -0.500 1.00 95.44 120 GLY A CA 1
ATOM 962 C C . GLY A 1 120 ? -7.957 7.003 0.585 1.00 95.44 120 GLY A C 1
ATOM 963 O O . GLY A 1 120 ? -8.742 6.324 1.244 1.00 95.44 120 GLY A O 1
ATOM 964 N N . PHE A 1 121 ? -6.639 6.941 0.759 1.00 96.94 121 PHE A N 1
ATOM 965 C CA . PHE A 1 121 ? -5.996 6.033 1.699 1.00 96.94 121 PHE A CA 1
ATOM 966 C C . PHE A 1 121 ? -4.810 6.707 2.405 1.00 96.94 121 PHE A C 1
ATOM 968 O O . PHE A 1 121 ? -3.776 6.934 1.775 1.00 96.94 121 PHE A O 1
ATOM 975 N N . PRO A 1 122 ? -4.921 7.026 3.709 1.00 96.81 122 PRO A N 1
ATOM 976 C CA . PRO A 1 122 ? -3.886 7.785 4.404 1.00 96.81 122 PRO A CA 1
ATOM 977 C C . PRO A 1 122 ? -2.719 6.931 4.930 1.00 96.81 122 PRO A C 1
ATOM 979 O O . PRO A 1 122 ? -1.698 7.492 5.336 1.00 96.81 122 PRO A O 1
ATOM 982 N N . PHE A 1 123 ? -2.818 5.597 4.941 1.00 97.88 123 PHE A N 1
ATOM 983 C CA . PHE A 1 123 ? -1.846 4.729 5.619 1.00 97.88 123 PHE A CA 1
ATOM 984 C C . PHE A 1 123 ? -0.768 4.195 4.671 1.00 97.88 123 PHE A C 1
ATOM 986 O O . PHE A 1 123 ? -0.944 3.181 4.010 1.00 97.88 123 PHE A O 1
ATOM 993 N N . LYS A 1 124 ? 0.387 4.857 4.612 1.00 96.94 124 LYS A N 1
ATOM 994 C CA . LYS A 1 124 ? 1.436 4.543 3.626 1.00 96.94 124 LYS A CA 1
ATOM 995 C C . LYS A 1 124 ? 2.625 3.782 4.198 1.00 96.94 124 LYS A C 1
ATOM 997 O O . LYS A 1 124 ? 3.263 3.017 3.480 1.00 96.94 124 LYS A O 1
ATOM 1002 N N . SER A 1 125 ? 2.954 3.981 5.472 1.00 98.25 125 SER A N 1
ATOM 1003 C CA . SER A 1 125 ? 4.210 3.490 6.046 1.00 98.25 125 SER A CA 1
ATOM 1004 C C . SER A 1 125 ? 4.015 2.234 6.874 1.00 98.25 125 SER A C 1
ATOM 1006 O O . SER A 1 125 ? 3.369 2.282 7.913 1.00 98.25 125 SER A O 1
ATOM 1008 N N . LEU A 1 126 ? 4.601 1.115 6.444 1.00 98.69 126 LEU A N 1
ATOM 1009 C CA . LEU A 1 126 ? 4.679 -0.080 7.279 1.00 98.69 126 LEU A CA 1
ATOM 1010 C C . LEU A 1 126 ? 5.851 0.078 8.246 1.00 98.69 126 LEU A C 1
ATOM 1012 O O . LEU A 1 126 ? 7.000 0.159 7.809 1.00 98.69 126 LEU A O 1
ATOM 1016 N N . VAL A 1 127 ? 5.556 0.122 9.539 1.00 98.38 127 VAL A N 1
ATOM 1017 C CA . VAL A 1 127 ? 6.520 0.357 10.616 1.00 98.38 127 VAL A CA 1
ATOM 1018 C C . VAL A 1 127 ? 6.602 -0.869 11.514 1.00 98.38 127 VAL A C 1
ATOM 1020 O O . VAL A 1 127 ? 5.578 -1.432 11.904 1.00 98.38 127 VAL A O 1
ATOM 1023 N N . ASP A 1 128 ? 7.828 -1.257 11.858 1.00 97.94 128 ASP A N 1
ATOM 1024 C CA . ASP A 1 128 ? 8.104 -2.204 12.932 1.00 97.94 128 ASP A CA 1
ATOM 1025 C C . ASP A 1 128 ? 8.173 -1.442 14.262 1.00 97.94 128 ASP A C 1
ATOM 1027 O O . ASP A 1 128 ? 9.130 -0.715 14.529 1.00 97.94 128 ASP A O 1
ATOM 1031 N N . THR A 1 129 ? 7.162 -1.609 15.113 1.00 96.62 129 THR A N 1
ATOM 1032 C CA . THR A 1 129 ? 7.019 -0.879 16.382 1.00 96.62 129 THR A CA 1
ATOM 1033 C C . THR A 1 129 ? 8.066 -1.262 17.421 1.00 96.62 129 THR A C 1
ATOM 1035 O O . THR A 1 129 ? 8.268 -0.524 18.377 1.00 96.62 129 THR A O 1
ATOM 1038 N N . THR A 1 130 ? 8.739 -2.401 17.255 1.00 97.12 130 THR A N 1
ATOM 1039 C CA . THR A 1 130 ? 9.850 -2.813 18.126 1.00 97.12 130 THR A CA 1
ATOM 1040 C C . THR A 1 130 ? 11.103 -1.986 17.863 1.00 97.12 130 THR A C 1
ATOM 1042 O O . THR A 1 130 ? 11.903 -1.779 18.770 1.00 97.12 130 THR A O 1
ATOM 1045 N N . THR A 1 131 ? 11.287 -1.524 16.625 1.00 96.00 131 THR A N 1
ATOM 1046 C CA . THR A 1 131 ? 12.473 -0.753 16.212 1.00 96.00 131 THR A CA 1
ATOM 1047 C C . THR A 1 131 ? 12.167 0.710 15.901 1.00 96.00 131 THR A C 1
ATOM 1049 O O . THR A 1 131 ? 13.090 1.508 15.774 1.00 96.00 131 THR A O 1
ATOM 1052 N N . GLY A 1 132 ? 10.891 1.058 15.730 1.00 94.88 132 GLY A N 1
ATOM 1053 C CA . GLY A 1 132 ? 10.435 2.364 15.254 1.00 94.88 132 GLY A CA 1
ATOM 1054 C C . GLY A 1 132 ? 10.671 2.609 13.759 1.00 94.88 132 GLY A C 1
ATOM 1055 O O . GLY A 1 132 ? 10.298 3.669 13.261 1.00 94.88 132 GLY A O 1
ATOM 1056 N N . ARG A 1 133 ? 11.265 1.649 13.036 1.00 95.81 133 ARG A N 1
ATOM 1057 C CA . ARG A 1 133 ? 11.694 1.816 11.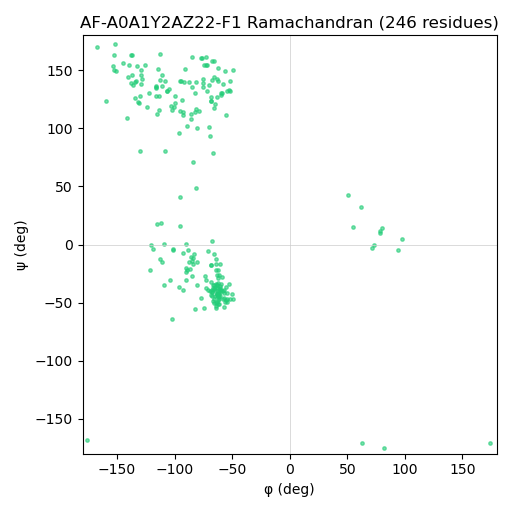642 1.00 95.81 133 ARG A CA 1
ATOM 1058 C C . ARG A 1 133 ? 10.582 1.498 10.652 1.00 95.81 133 ARG A C 1
ATOM 1060 O O . ARG A 1 133 ? 9.885 0.489 10.779 1.00 95.81 133 ARG A O 1
ATOM 1067 N N . LYS A 1 134 ? 10.492 2.296 9.594 1.00 97.44 134 LYS A N 1
ATOM 1068 C CA . LYS A 1 134 ? 9.778 1.987 8.359 1.00 97.44 134 LYS A CA 1
ATOM 1069 C C . LYS A 1 134 ? 10.498 0.856 7.629 1.00 97.44 134 LYS A C 1
ATOM 1071 O O . LYS A 1 134 ? 11.674 0.949 7.291 1.00 97.44 134 LYS A O 1
ATOM 1076 N N . ILE A 1 135 ? 9.756 -0.210 7.364 1.00 98.25 135 ILE A N 1
ATOM 1077 C CA . ILE A 1 135 ? 10.231 -1.423 6.687 1.00 98.25 135 ILE A CA 1
ATOM 1078 C C . ILE A 1 135 ? 9.459 -1.706 5.398 1.00 98.25 135 ILE A C 1
ATOM 1080 O O . ILE A 1 135 ? 9.708 -2.701 4.728 1.00 98.25 135 ILE A O 1
ATOM 1084 N N . GLY A 1 136 ? 8.486 -0.871 5.047 1.00 98.38 136 GLY A N 1
ATOM 1085 C CA . GLY A 1 136 ? 7.692 -1.045 3.841 1.00 98.38 136 GLY A CA 1
ATOM 1086 C C . GLY A 1 136 ? 6.859 0.181 3.512 1.00 98.38 136 GLY A C 1
ATOM 1087 O O . GLY A 1 136 ? 6.746 1.130 4.298 1.00 98.38 136 GLY A O 1
ATOM 1088 N N . ASP A 1 137 ? 6.279 0.157 2.324 1.00 98.25 137 ASP A N 1
ATOM 1089 C CA . ASP A 1 137 ? 5.427 1.218 1.808 1.00 98.25 137 ASP A CA 1
ATOM 1090 C C . ASP A 1 137 ? 4.243 0.618 1.049 1.00 98.25 137 ASP A C 1
ATOM 1092 O O . ASP A 1 137 ? 4.392 -0.409 0.377 1.00 98.25 137 ASP A O 1
ATOM 1096 N N . LEU A 1 138 ? 3.084 1.260 1.162 1.00 98.00 138 LEU A N 1
ATOM 1097 C CA . LEU A 1 138 ? 1.877 0.937 0.416 1.00 98.00 138 LEU A CA 1
ATOM 1098 C C . LEU A 1 138 ? 1.322 2.210 -0.216 1.00 98.00 138 LEU A C 1
ATOM 1100 O O . LEU A 1 138 ? 1.097 3.215 0.452 1.00 98.00 138 LEU A O 1
ATOM 1104 N N . ASN A 1 139 ? 1.078 2.155 -1.514 1.00 96.50 139 ASN A N 1
ATOM 1105 C CA . ASN A 1 139 ? 0.478 3.223 -2.287 1.00 96.50 139 ASN A CA 1
ATOM 1106 C C . ASN A 1 139 ? -0.860 2.756 -2.851 1.00 96.50 139 ASN A C 1
ATOM 1108 O O . ASN A 1 139 ? -0.942 1.660 -3.404 1.00 96.50 139 ASN A O 1
ATOM 1112 N N . LEU A 1 140 ? -1.864 3.620 -2.773 1.00 97.25 140 LEU A N 1
ATOM 1113 C CA . LEU A 1 140 ? -3.145 3.466 -3.446 1.00 97.25 140 LEU A CA 1
ATOM 1114 C C . LEU A 1 140 ? -3.445 4.790 -4.156 1.00 97.25 140 LEU A C 1
ATOM 1116 O O . LEU A 1 140 ? -3.466 5.833 -3.508 1.00 97.25 140 LEU A O 1
ATOM 1120 N N . ALA A 1 141 ? -3.626 4.760 -5.474 1.00 95.75 141 ALA A N 1
ATOM 1121 C CA . ALA A 1 141 ? -3.878 5.960 -6.275 1.00 95.75 141 ALA A CA 1
ATOM 1122 C C . ALA A 1 141 ? -5.029 5.736 -7.256 1.00 95.75 141 ALA A C 1
ATOM 1124 O O . ALA A 1 141 ? -5.130 4.654 -7.839 1.00 95.75 141 ALA A O 1
ATOM 1125 N N . ALA A 1 142 ? -5.887 6.743 -7.420 1.00 95.94 142 ALA A N 1
ATOM 1126 C CA . ALA A 1 142 ? -6.984 6.714 -8.377 1.00 95.94 142 ALA A CA 1
ATOM 1127 C C . ALA A 1 142 ? -6.386 6.627 -9.778 1.00 95.94 142 ALA A C 1
ATOM 1129 O O . ALA A 1 142 ? -5.501 7.406 -10.113 1.00 95.94 142 ALA A O 1
ATOM 1130 N N . ARG A 1 143 ? -6.805 5.649 -10.579 1.00 93.00 143 ARG A N 1
ATOM 1131 C CA . ARG A 1 143 ? -6.292 5.494 -11.936 1.00 93.00 143 ARG A CA 1
ATOM 1132 C C . ARG A 1 143 ? -7.230 4.669 -12.794 1.00 93.00 143 ARG A C 1
ATOM 1134 O O . ARG A 1 143 ? -7.476 3.501 -12.510 1.00 93.00 143 ARG A O 1
ATOM 1141 N N . LYS A 1 144 ? -7.650 5.256 -13.910 1.00 90.62 144 LYS A N 1
ATOM 1142 C CA . LYS A 1 144 ? -8.469 4.620 -14.941 1.00 90.62 144 LYS A CA 1
ATOM 1143 C C . LYS A 1 144 ? -7.868 4.927 -16.306 1.00 90.62 144 LYS A C 1
ATOM 1145 O O . LYS A 1 144 ? -7.354 6.022 -16.526 1.00 90.62 144 LYS A O 1
ATOM 1150 N N . ALA A 1 145 ? -7.864 3.948 -17.206 1.00 86.56 145 ALA A N 1
ATOM 1151 C CA . ALA A 1 145 ? -7.272 4.122 -18.529 1.00 86.56 145 ALA A CA 1
ATOM 1152 C C . ALA A 1 145 ? -7.945 5.288 -19.277 1.00 86.56 145 ALA A C 1
ATOM 1154 O O . ALA A 1 145 ? -9.170 5.350 -19.347 1.00 86.56 145 ALA A O 1
ATOM 1155 N N . GLY A 1 146 ? -7.134 6.198 -19.824 1.00 90.25 146 GLY A N 1
ATOM 1156 C CA . GLY A 1 146 ? -7.615 7.365 -20.570 1.00 90.25 146 GLY A CA 1
ATOM 1157 C C . GLY A 1 146 ? -8.130 8.532 -19.719 1.00 90.25 146 GLY A C 1
ATOM 1158 O O . GLY A 1 146 ? -8.708 9.444 -20.295 1.00 90.25 146 GLY A O 1
ATOM 1159 N N . MET A 1 147 ? -7.930 8.518 -18.395 1.00 94.88 147 MET A N 1
ATOM 1160 C CA . MET A 1 147 ? -8.348 9.596 -17.486 1.00 94.88 147 MET A CA 1
ATOM 1161 C C . MET A 1 147 ? -7.195 10.048 -16.583 1.00 94.88 147 MET A C 1
ATOM 1163 O O . MET A 1 147 ? -6.327 9.240 -16.236 1.00 94.88 147 MET A O 1
ATOM 1167 N N . THR A 1 148 ? -7.198 11.320 -16.175 1.00 94.50 148 THR A N 1
ATOM 1168 C CA . THR A 1 148 ? -6.318 11.811 -15.100 1.00 94.50 148 THR A CA 1
ATOM 1169 C C . THR A 1 148 ? -6.841 11.388 -13.727 1.00 94.50 148 THR A C 1
ATOM 1171 O O . THR A 1 148 ? -8.025 11.079 -13.565 1.00 94.50 148 THR A O 1
ATOM 1174 N N . ASP A 1 149 ? -5.976 11.401 -12.713 1.00 92.06 149 ASP A N 1
ATOM 1175 C CA . ASP A 1 149 ? -6.357 11.075 -11.335 1.00 92.06 149 ASP A CA 1
ATOM 1176 C C . ASP A 1 149 ? -7.501 11.995 -10.847 1.00 92.06 149 ASP A C 1
ATOM 1178 O O . ASP A 1 149 ? -8.451 11.528 -10.218 1.00 92.06 149 ASP A O 1
ATOM 1182 N N . GLU A 1 150 ? -7.483 13.287 -11.204 1.00 93.50 150 GLU A N 1
ATOM 1183 C CA . GLU A 1 150 ? -8.542 14.249 -10.862 1.00 93.50 150 GLU A CA 1
ATOM 1184 C C . GLU A 1 150 ? -9.879 13.945 -11.544 1.00 93.50 150 GLU A C 1
ATOM 1186 O O . GLU A 1 150 ? -10.937 14.211 -10.973 1.00 93.50 150 GLU A O 1
ATOM 1191 N N . GLU A 1 151 ? -9.858 13.429 -12.772 1.00 96.06 151 GLU A N 1
ATOM 1192 C CA . GLU A 1 151 ? -11.074 13.026 -13.479 1.00 96.06 151 GLU A CA 1
ATOM 1193 C C . GLU A 1 151 ? -11.674 11.764 -12.861 1.00 96.06 151 GLU A C 1
ATOM 1195 O O . GLU A 1 151 ? -12.892 11.685 -12.703 1.00 96.06 151 GLU A O 1
ATOM 1200 N N . VAL A 1 152 ? -10.836 10.804 -12.454 1.00 95.81 152 VAL A N 1
ATOM 1201 C CA . VAL A 1 152 ? -11.298 9.593 -11.760 1.00 95.81 152 VAL A CA 1
ATOM 1202 C C . VAL A 1 152 ? -11.949 9.952 -10.429 1.00 95.81 152 VAL A C 1
ATOM 1204 O O . VAL A 1 152 ? -13.034 9.460 -10.139 1.00 95.81 152 VAL A O 1
ATOM 1207 N N . LEU A 1 153 ? -11.345 10.852 -9.649 1.00 94.12 153 LEU A N 1
ATOM 1208 C CA . LEU A 1 153 ? -11.881 11.277 -8.350 1.00 94.12 153 LEU A CA 1
ATOM 1209 C C . LEU A 1 153 ? -13.234 12.007 -8.441 1.00 94.12 153 LEU A C 1
ATOM 1211 O O . LEU A 1 153 ? -13.930 12.113 -7.434 1.00 94.12 153 LEU A O 1
ATOM 1215 N N . LYS A 1 154 ? -13.630 12.490 -9.627 1.00 95.00 154 LYS A N 1
ATOM 1216 C CA . LYS A 1 154 ? -14.953 13.097 -9.869 1.00 95.00 154 LYS A CA 1
ATOM 1217 C C . LYS A 1 154 ? -16.045 12.074 -10.188 1.00 95.00 154 LYS A C 1
ATOM 1219 O O . LYS A 1 154 ? -17.220 12.436 -10.181 1.00 95.00 154 LYS A O 1
ATOM 1224 N N . LEU A 1 155 ? -15.686 10.828 -10.498 1.00 95.56 155 LEU A N 1
ATOM 1225 C CA . LEU A 1 155 ? -16.661 9.765 -10.734 1.00 95.56 155 LEU A CA 1
ATOM 1226 C C . LEU A 1 155 ? -17.319 9.332 -9.413 1.00 95.56 155 LEU A C 1
ATOM 1228 O O . LEU A 1 155 ? -16.676 9.414 -8.362 1.00 95.56 155 LEU A O 1
ATOM 1232 N N . PRO A 1 156 ? -18.550 8.790 -9.444 1.00 95.19 156 PRO A N 1
ATOM 1233 C CA . PRO A 1 156 ? -19.100 8.063 -8.301 1.00 95.19 156 PRO A CA 1
ATOM 1234 C C . PRO A 1 156 ? -18.122 6.975 -7.835 1.00 95.19 156 PRO A C 1
ATOM 1236 O O . PRO A 1 156 ? -17.529 6.308 -8.681 1.00 95.19 156 PRO A O 1
ATOM 1239 N N . SER A 1 157 ? -17.966 6.743 -6.523 1.00 94.25 157 SER A N 1
ATOM 1240 C CA . SER A 1 157 ? -16.979 5.780 -5.988 1.00 94.25 157 SER A CA 1
ATOM 1241 C C . SER A 1 157 ? -17.058 4.412 -6.677 1.00 94.25 157 SER A C 1
ATOM 1243 O O . SER A 1 157 ? -16.048 3.876 -7.129 1.00 94.25 157 SER A O 1
ATOM 1245 N N . LYS A 1 158 ? -18.278 3.917 -6.918 1.00 94.75 158 LYS A N 1
ATOM 1246 C CA . LYS A 1 158 ? -18.568 2.655 -7.624 1.00 94.75 158 LYS A CA 1
ATOM 1247 C C . LYS A 1 158 ? -18.216 2.639 -9.122 1.00 94.75 158 LYS A C 1
ATOM 1249 O O . LYS A 1 158 ? -18.441 1.657 -9.820 1.00 94.75 158 LYS A O 1
ATOM 1254 N N . GLU A 1 159 ? -17.634 3.701 -9.646 1.00 95.69 159 GLU A N 1
ATOM 1255 C CA . GLU A 1 159 ? -17.096 3.766 -11.005 1.00 95.69 159 GLU A CA 1
ATOM 1256 C C . GLU A 1 159 ? -15.585 4.031 -11.025 1.00 95.69 159 GLU A C 1
ATOM 1258 O O . GLU A 1 159 ? -14.972 4.018 -12.103 1.00 95.69 159 GLU A O 1
ATOM 1263 N N . GLN A 1 160 ? -14.991 4.250 -9.846 1.00 96.31 160 GLN A N 1
ATOM 1264 C CA . GLN A 1 160 ? -13.579 4.551 -9.670 1.00 96.31 160 GLN A CA 1
ATOM 1265 C C . GLN A 1 160 ? -12.728 3.288 -9.618 1.00 96.31 160 GLN A C 1
ATOM 1267 O O . GLN A 1 160 ? -13.011 2.343 -8.876 1.00 96.31 160 GLN A O 1
ATOM 1272 N N . ASP A 1 161 ? -11.620 3.351 -10.345 1.00 96.75 161 ASP A N 1
ATOM 1273 C CA . ASP A 1 161 ? -10.570 2.345 -10.334 1.00 96.75 161 ASP A CA 1
ATOM 1274 C C . ASP A 1 161 ? -9.355 2.896 -9.627 1.00 96.75 161 ASP A C 1
ATOM 1276 O O . ASP A 1 161 ? -8.998 4.065 -9.793 1.00 96.75 161 ASP A O 1
ATOM 1280 N N . TRP A 1 162 ? -8.715 2.044 -8.842 1.00 97.88 162 TRP A N 1
ATOM 1281 C CA . TRP A 1 162 ? -7.533 2.418 -8.087 1.00 97.88 162 TRP A CA 1
ATOM 1282 C C . TRP A 1 162 ? -6.414 1.416 -8.331 1.00 97.88 162 TRP A C 1
ATOM 1284 O O . TRP A 1 162 ? -6.653 0.222 -8.511 1.00 97.88 162 TRP A O 1
ATOM 1294 N N . VAL A 1 163 ? -5.175 1.896 -8.341 1.00 97.38 163 VAL A N 1
ATOM 1295 C CA . VAL A 1 163 ? -3.975 1.072 -8.494 1.00 97.38 163 VAL A CA 1
ATOM 1296 C C . VAL A 1 163 ? -3.245 0.971 -7.166 1.00 97.38 163 VAL A C 1
ATOM 1298 O O . VAL A 1 163 ? -2.960 1.988 -6.528 1.00 97.38 163 VAL A O 1
ATOM 1301 N N . ILE A 1 164 ? -2.881 -0.255 -6.792 1.00 98.00 164 ILE A N 1
ATOM 1302 C CA . ILE A 1 164 ? -1.992 -0.532 -5.667 1.00 98.00 164 ILE A CA 1
ATOM 1303 C C . ILE A 1 164 ? -0.546 -0.687 -6.122 1.00 98.00 164 ILE A C 1
ATOM 1305 O O . ILE A 1 164 ? -0.245 -1.315 -7.137 1.00 98.00 164 ILE A O 1
ATOM 1309 N N . GLY A 1 165 ? 0.362 -0.146 -5.320 1.00 97.62 165 GLY A N 1
ATOM 1310 C CA . GLY A 1 165 ? 1.795 -0.388 -5.409 1.00 97.62 165 GLY A CA 1
ATOM 1311 C C . GLY A 1 165 ? 2.355 -0.588 -4.011 1.00 97.62 165 GLY A C 1
ATOM 1312 O O . GLY A 1 165 ? 1.860 0.006 -3.060 1.00 97.62 165 GLY A O 1
ATOM 1313 N N . TYR A 1 166 ? 3.360 -1.439 -3.859 1.00 98.31 166 TYR A N 1
ATOM 1314 C CA . TYR A 1 166 ? 3.896 -1.740 -2.539 1.00 98.31 166 TYR A CA 1
ATOM 1315 C C . TYR A 1 166 ? 5.350 -2.177 -2.589 1.00 98.31 166 TYR A C 1
ATOM 1317 O O . TYR A 1 166 ? 5.813 -2.756 -3.574 1.00 98.31 166 TYR A O 1
ATOM 1325 N N . VAL A 1 167 ? 6.054 -1.943 -1.485 1.00 98.00 167 VAL A N 1
ATOM 1326 C CA . VAL A 1 167 ? 7.408 -2.447 -1.258 1.00 98.00 167 VAL A CA 1
ATOM 1327 C C . VAL A 1 167 ? 7.583 -2.917 0.171 1.00 98.00 167 VAL A C 1
ATOM 1329 O O . VAL A 1 167 ? 6.913 -2.459 1.094 1.00 98.00 167 VAL A O 1
ATOM 1332 N N . LEU A 1 168 ? 8.516 -3.842 0.344 1.00 98.56 168 LEU A N 1
ATOM 1333 C CA . LEU A 1 168 ? 8.908 -4.373 1.635 1.00 98.56 168 LEU A CA 1
ATOM 1334 C C . LEU A 1 168 ? 10.425 -4.489 1.650 1.00 98.56 168 LEU A C 1
ATOM 1336 O O . LEU A 1 168 ? 11.008 -4.920 0.654 1.00 98.56 168 LEU A O 1
ATOM 1340 N N . ASP A 1 169 ? 11.038 -4.138 2.768 1.00 98.19 169 ASP A N 1
ATOM 1341 C CA . ASP A 1 169 ? 12.447 -4.373 3.041 1.00 98.19 169 ASP A CA 1
ATOM 1342 C C . ASP A 1 169 ? 12.786 -5.865 2.809 1.00 98.19 169 ASP A C 1
ATOM 1344 O O . ASP A 1 169 ? 12.033 -6.742 3.262 1.00 98.19 169 ASP A O 1
ATOM 1348 N N . PRO A 1 170 ? 13.881 -6.196 2.094 1.00 97.62 170 PRO A N 1
ATOM 1349 C CA . PRO A 1 170 ? 14.213 -7.582 1.759 1.00 97.62 170 PRO A CA 1
ATOM 1350 C C . PRO A 1 170 ? 14.395 -8.507 2.965 1.00 97.62 170 PRO A C 1
ATOM 1352 O O . PRO A 1 170 ? 14.065 -9.690 2.873 1.00 97.62 170 PRO A O 1
ATOM 1355 N N . GLY A 1 171 ? 14.810 -7.985 4.123 1.00 97.00 171 GLY A N 1
ATOM 1356 C CA . GLY A 1 171 ? 14.891 -8.737 5.379 1.00 97.00 171 GLY A CA 1
ATOM 1357 C C . GLY A 1 171 ? 13.531 -9.233 5.895 1.00 97.00 171 GLY A C 1
ATOM 1358 O O . GLY A 1 171 ? 13.460 -10.098 6.778 1.00 97.00 171 GLY A O 1
ATOM 1359 N N . TYR A 1 172 ? 12.430 -8.732 5.332 1.00 97.25 172 TYR A N 1
ATOM 1360 C CA . TYR A 1 172 ? 11.058 -9.104 5.673 1.00 97.25 172 TYR A CA 1
ATOM 1361 C C . TYR A 1 172 ? 10.353 -9.917 4.571 1.00 97.25 172 TYR A C 1
ATOM 1363 O O . TYR A 1 172 ? 9.203 -10.333 4.747 1.00 97.25 172 TYR A O 1
ATOM 1371 N N . HIS A 1 173 ? 11.028 -10.213 3.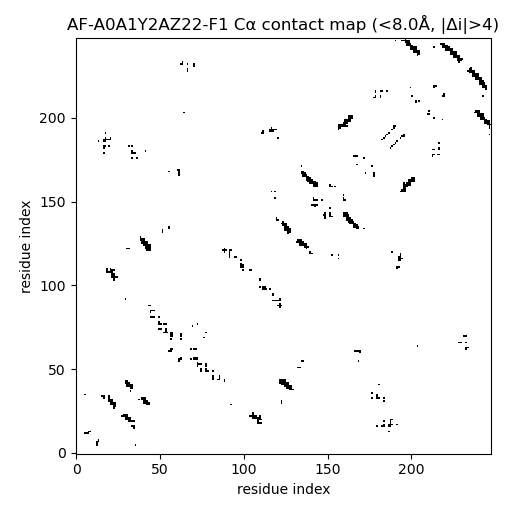454 1.00 97.25 173 HIS A N 1
ATOM 1372 C CA . HIS A 1 173 ? 10.463 -11.009 2.356 1.00 97.25 173 HIS A CA 1
ATOM 1373 C C . HIS A 1 173 ? 10.174 -12.460 2.763 1.00 97.25 173 HIS A C 1
ATOM 1375 O O . HIS A 1 173 ? 10.716 -12.992 3.728 1.00 97.25 173 HIS A O 1
ATOM 1381 N N . GLY A 1 174 ? 9.267 -13.117 2.031 1.00 95.88 174 GLY A N 1
ATOM 1382 C CA . GLY A 1 174 ? 8.930 -14.536 2.233 1.00 95.88 174 GLY A CA 1
ATOM 1383 C C . GLY A 1 174 ? 8.140 -14.855 3.511 1.00 95.88 174 GLY A C 1
ATOM 1384 O O . GLY A 1 174 ? 7.734 -16.000 3.706 1.00 95.88 174 GLY A O 1
ATOM 1385 N N . LYS A 1 175 ? 7.871 -13.858 4.363 1.00 95.69 175 LYS A N 1
ATOM 1386 C CA . LYS A 1 175 ? 7.191 -14.045 5.655 1.00 95.69 175 LYS A CA 1
ATOM 1387 C C . LYS A 1 175 ? 5.668 -13.992 5.579 1.00 95.69 175 LYS A C 1
ATOM 1389 O O . LYS A 1 175 ? 5.033 -14.429 6.527 1.00 95.69 175 LYS A O 1
ATOM 1394 N N . GLY A 1 176 ? 5.093 -13.494 4.480 1.00 96.56 176 GLY A N 1
ATOM 1395 C CA . GLY A 1 176 ? 3.643 -13.296 4.309 1.00 96.56 176 GLY A CA 1
ATOM 1396 C C . GLY A 1 176 ? 3.134 -11.890 4.657 1.00 96.56 176 GLY A C 1
ATOM 1397 O O . GLY A 1 176 ? 1.981 -11.589 4.369 1.00 96.56 176 GLY A O 1
ATOM 1398 N N . ILE A 1 177 ? 4.007 -11.018 5.173 1.00 97.75 177 ILE A N 1
ATOM 1399 C CA . ILE A 1 177 ? 3.688 -9.653 5.630 1.00 97.75 177 ILE A CA 1
ATOM 1400 C C . ILE A 1 177 ? 3.002 -8.827 4.539 1.00 97.75 177 ILE A C 1
ATOM 1402 O O . ILE A 1 177 ? 1.947 -8.252 4.770 1.00 97.75 177 ILE A O 1
ATOM 1406 N N . MET A 1 178 ? 3.567 -8.806 3.328 1.00 98.25 178 MET A N 1
ATOM 1407 C CA . MET A 1 178 ? 3.006 -8.025 2.222 1.00 98.25 178 MET A CA 1
ATOM 1408 C C . MET A 1 178 ? 1.621 -8.529 1.789 1.00 98.25 178 MET A C 1
ATOM 1410 O O . MET A 1 178 ? 0.740 -7.732 1.487 1.00 98.25 178 MET A O 1
ATOM 1414 N N . SER A 1 179 ? 1.402 -9.850 1.792 1.00 98.00 179 SER A N 1
ATOM 1415 C CA . SER A 1 179 ? 0.081 -10.410 1.496 1.00 98.00 179 SER A CA 1
ATOM 1416 C C . SER A 1 179 ? -0.956 -9.974 2.522 1.00 98.00 179 SER A C 1
ATOM 1418 O O . SER A 1 179 ? -2.054 -9.613 2.121 1.00 98.00 179 SER A O 1
ATOM 1420 N N . GLU A 1 180 ? -0.604 -9.982 3.808 1.00 98.19 180 GLU A N 1
ATOM 1421 C CA . GLU A 1 180 ? -1.497 -9.527 4.875 1.00 98.19 180 GLU A CA 1
ATOM 1422 C C . GLU A 1 180 ? -1.750 -8.020 4.807 1.00 98.19 180 GLU A C 1
ATOM 1424 O O . GLU A 1 180 ? -2.891 -7.595 4.930 1.00 98.19 180 GLU A O 1
ATOM 1429 N N . MET A 1 181 ? -0.722 -7.214 4.527 1.00 98.38 181 MET A N 1
ATOM 1430 C CA . MET A 1 181 ? -0.875 -5.767 4.371 1.00 98.38 181 MET A CA 1
ATOM 1431 C C . MET A 1 181 ? -1.831 -5.412 3.219 1.00 98.38 181 MET A C 1
ATOM 1433 O O . MET A 1 181 ? -2.708 -4.567 3.392 1.00 98.38 181 MET A O 1
ATOM 1437 N N . VAL A 1 182 ? -1.704 -6.079 2.064 1.00 98.56 182 VAL A N 1
ATOM 1438 C CA . VAL A 1 182 ? -2.641 -5.910 0.938 1.00 98.56 182 VAL A CA 1
ATOM 1439 C C . VAL A 1 182 ? -4.042 -6.422 1.298 1.00 98.56 182 VAL A C 1
ATOM 1441 O O . VAL A 1 182 ? -5.027 -5.804 0.903 1.00 98.56 182 VAL A O 1
ATOM 1444 N N . GLY A 1 183 ? -4.147 -7.488 2.093 1.00 98.06 183 GLY A N 1
ATOM 1445 C CA . GLY A 1 183 ? -5.422 -7.986 2.614 1.00 98.06 183 GLY A CA 1
ATOM 1446 C C . GLY A 1 183 ? -6.122 -6.970 3.516 1.00 98.06 183 GLY A C 1
ATOM 1447 O O . GLY A 1 183 ? -7.287 -6.661 3.293 1.00 98.06 183 GLY A O 1
ATOM 1448 N N . CYS A 1 184 ? -5.405 -6.371 4.473 1.00 98.38 184 CYS A N 1
ATOM 1449 C CA . CYS A 1 184 ? -5.935 -5.296 5.315 1.00 98.38 184 CYS A CA 1
ATOM 1450 C C . CYS A 1 184 ? -6.347 -4.070 4.486 1.00 98.38 184 CYS A C 1
ATOM 1452 O O . CYS A 1 184 ? -7.365 -3.448 4.774 1.00 98.38 184 CYS A O 1
ATOM 1454 N N . LEU A 1 185 ? -5.593 -3.723 3.437 1.00 98.38 185 LEU A N 1
ATOM 1455 C CA . LEU A 1 185 ? -5.995 -2.654 2.524 1.00 98.38 185 LEU A CA 1
ATOM 1456 C C . LEU A 1 185 ? -7.315 -2.986 1.819 1.00 98.38 185 LEU A C 1
ATOM 1458 O O . LEU A 1 185 ? -8.218 -2.158 1.812 1.00 98.38 185 LEU A O 1
ATOM 1462 N N . ILE A 1 186 ? -7.440 -4.162 1.206 1.00 97.81 186 ILE A N 1
ATOM 1463 C CA . ILE A 1 186 ? -8.621 -4.473 0.393 1.00 97.81 186 IL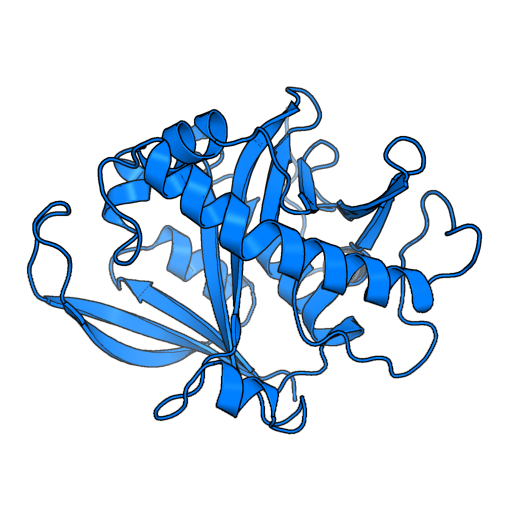E A CA 1
ATOM 1464 C C . ILE A 1 186 ? -9.836 -4.752 1.278 1.00 97.81 186 ILE A C 1
ATOM 1466 O O . ILE A 1 186 ? -10.886 -4.132 1.114 1.00 97.81 186 ILE A O 1
ATOM 1470 N N . ASP A 1 187 ? -9.696 -5.689 2.212 1.00 95.94 187 ASP A N 1
ATOM 1471 C CA . ASP A 1 187 ? -10.811 -6.186 3.010 1.00 95.94 187 ASP A CA 1
ATOM 1472 C C . ASP A 1 187 ? -11.090 -5.306 4.241 1.00 95.94 187 ASP A C 1
ATOM 1474 O O . ASP A 1 187 ? -12.237 -5.223 4.673 1.00 95.94 187 ASP A O 1
ATOM 1478 N N . GLY A 1 188 ? -10.079 -4.607 4.769 1.00 95.12 188 GLY A N 1
ATOM 1479 C CA . GLY A 1 188 ? -10.214 -3.701 5.915 1.00 95.12 188 GLY A CA 1
ATOM 1480 C C . GLY A 1 188 ? -10.488 -2.242 5.550 1.00 95.12 188 GLY A C 1
ATOM 1481 O O . GLY A 1 188 ? -11.294 -1.595 6.220 1.00 95.12 188 GLY A O 1
ATOM 1482 N N . TRP A 1 189 ? -9.855 -1.712 4.497 1.00 96.94 189 TRP A N 1
ATOM 1483 C CA . TRP A 1 189 ? -10.018 -0.309 4.098 1.00 96.94 189 TRP A CA 1
ATOM 1484 C C . TRP A 1 189 ? -10.953 -0.124 2.903 1.00 96.94 189 TRP A C 1
ATOM 1486 O O . TRP A 1 189 ? -12.014 0.467 3.053 1.00 96.94 189 TRP A O 1
ATOM 1496 N N . ILE A 1 190 ? -10.597 -0.646 1.728 1.00 96.44 190 ILE A N 1
ATOM 1497 C CA . ILE A 1 190 ? -11.303 -0.378 0.466 1.00 96.44 190 ILE A CA 1
ATOM 1498 C C . ILE A 1 190 ? -12.792 -0.730 0.563 1.00 96.44 190 ILE A C 1
ATOM 1500 O O . ILE A 1 190 ? -13.636 0.106 0.241 1.00 96.44 190 ILE A O 1
ATOM 1504 N N . LYS A 1 191 ? -13.120 -1.933 1.047 1.00 93.88 191 LYS A N 1
ATOM 1505 C CA . LYS A 1 191 ? -14.517 -2.374 1.182 1.00 93.88 191 LYS A CA 1
ATOM 1506 C C . LYS A 1 191 ? -15.326 -1.554 2.181 1.00 93.88 191 LYS A C 1
ATOM 1508 O O . LYS A 1 191 ? -16.501 -1.307 1.942 1.00 93.88 191 LYS A O 1
ATOM 1513 N N . ASN A 1 192 ? -14.711 -1.173 3.297 1.00 92.50 192 ASN A N 1
ATOM 1514 C CA . ASN A 1 192 ? -15.429 -0.562 4.414 1.00 92.50 192 ASN A CA 1
ATOM 1515 C C . ASN A 1 192 ? -15.499 0.965 4.299 1.00 92.50 192 ASN A C 1
ATOM 1517 O O . ASN A 1 192 ? -16.457 1.560 4.773 1.00 92.50 192 ASN A O 1
ATOM 1521 N N . TRP A 1 193 ? -14.496 1.595 3.687 1.00 94.94 193 TRP A N 1
ATOM 1522 C CA . TRP A 1 193 ? -14.314 3.047 3.727 1.00 94.94 193 TRP A CA 1
ATOM 1523 C C . TRP A 1 193 ? -14.306 3.712 2.355 1.00 94.94 193 TRP A C 1
ATOM 1525 O O . TRP A 1 193 ? -14.559 4.905 2.294 1.00 94.94 193 TRP A O 1
ATOM 1535 N N . MET A 1 194 ? -14.016 3.001 1.260 1.00 95.12 194 MET A N 1
ATOM 1536 C CA . MET A 1 194 ? -13.920 3.631 -0.068 1.00 95.12 194 MET A CA 1
ATOM 1537 C C . MET A 1 194 ? -15.073 3.261 -1.006 1.00 95.12 194 MET A C 1
ATOM 1539 O O . MET A 1 194 ? -15.488 4.107 -1.793 1.00 95.12 194 MET A O 1
ATOM 1543 N N . ASP A 1 195 ? -15.589 2.025 -0.937 1.00 92.75 195 ASP A N 1
ATOM 1544 C CA . ASP A 1 195 ? -16.680 1.513 -1.797 1.00 92.75 195 ASP A CA 1
ATOM 1545 C C . ASP A 1 195 ? -16.418 1.745 -3.303 1.00 92.75 195 ASP A C 1
ATOM 1547 O O . ASP A 1 195 ? -17.278 2.197 -4.066 1.00 92.75 195 ASP A O 1
ATOM 1551 N N . ILE A 1 196 ? -15.174 1.495 -3.723 1.00 95.94 196 ILE A N 1
ATOM 1552 C CA . ILE A 1 196 ? -14.714 1.707 -5.104 1.00 95.94 196 ILE A CA 1
ATOM 1553 C C . ILE A 1 196 ? -15.029 0.520 -6.016 1.00 95.94 196 ILE A C 1
ATOM 1555 O O . ILE A 1 196 ? -15.239 -0.593 -5.539 1.00 95.94 196 ILE A O 1
ATOM 1559 N N . ARG A 1 197 ? -15.008 0.726 -7.341 1.00 96.62 197 ARG A N 1
ATOM 1560 C CA . ARG A 1 197 ? -15.313 -0.323 -8.332 1.00 96.62 197 ARG A CA 1
ATOM 1561 C C . ARG A 1 197 ? -14.330 -1.477 -8.311 1.00 96.62 197 ARG A C 1
ATOM 1563 O O . ARG A 1 197 ? -14.718 -2.647 -8.243 1.00 96.62 197 ARG A O 1
ATOM 1570 N N . ALA A 1 198 ? -13.055 -1.150 -8.447 1.00 97.50 198 ALA A N 1
ATOM 1571 C CA . ALA A 1 198 ? -12.016 -2.142 -8.612 1.00 97.50 198 ALA A CA 1
ATOM 1572 C C . ALA A 1 198 ? -10.675 -1.637 -8.096 1.00 97.50 198 ALA A C 1
ATOM 1574 O O . ALA A 1 198 ? -10.348 -0.451 -8.163 1.00 97.50 198 ALA A O 1
ATOM 1575 N N . VAL A 1 199 ? -9.874 -2.590 -7.630 1.00 98.12 199 VAL A N 1
ATOM 1576 C CA . VAL A 1 199 ? -8.459 -2.381 -7.349 1.00 98.12 199 VAL A CA 1
ATOM 1577 C C . VAL A 1 199 ? -7.634 -3.151 -8.365 1.00 98.12 199 VAL A C 1
ATOM 1579 O O . VAL A 1 199 ? -7.931 -4.304 -8.688 1.00 98.12 199 VAL A O 1
ATOM 1582 N N . THR A 1 200 ? -6.588 -2.513 -8.869 1.00 98.00 200 THR A N 1
ATOM 1583 C CA . THR A 1 200 ? -5.697 -3.071 -9.878 1.00 98.00 200 THR A CA 1
ATOM 1584 C C . THR A 1 200 ? -4.245 -3.029 -9.427 1.00 98.00 200 THR A C 1
ATOM 1586 O O . THR A 1 200 ? -3.851 -2.209 -8.601 1.00 98.00 200 THR A O 1
ATOM 1589 N N . ALA A 1 201 ? -3.430 -3.923 -9.968 1.00 97.69 201 ALA A N 1
ATOM 1590 C CA . ALA A 1 201 ? -1.989 -3.935 -9.774 1.00 97.69 201 ALA A CA 1
ATOM 1591 C C . ALA A 1 201 ? -1.299 -4.200 -11.113 1.00 97.69 201 ALA A C 1
ATOM 1593 O O . ALA A 1 201 ? -1.719 -5.081 -11.866 1.00 97.69 201 ALA A O 1
ATOM 1594 N N . LEU A 1 202 ? -0.225 -3.460 -11.380 1.00 96.38 202 LEU A N 1
ATOM 1595 C CA . LEU A 1 202 ? 0.675 -3.704 -12.504 1.00 96.38 202 LEU A CA 1
ATOM 1596 C C . LEU A 1 202 ? 1.932 -4.374 -11.960 1.00 96.38 202 LEU A C 1
ATOM 1598 O O . LEU A 1 202 ? 2.615 -3.818 -11.097 1.00 96.38 202 LEU A O 1
ATOM 1602 N N . VAL A 1 203 ? 2.212 -5.589 -12.423 1.00 97.56 203 VAL A N 1
ATOM 1603 C CA . VAL A 1 203 ? 3.300 -6.412 -11.892 1.00 97.56 203 VAL A CA 1
ATOM 1604 C C . VAL A 1 203 ? 4.129 -6.963 -13.041 1.00 97.56 203 VAL A C 1
ATOM 1606 O O . VAL A 1 203 ? 3.602 -7.671 -13.887 1.00 97.56 203 VAL A O 1
ATOM 1609 N N . GLU A 1 204 ? 5.432 -6.681 -13.053 1.00 96.94 204 GLU A N 1
ATOM 1610 C CA . GLU A 1 204 ? 6.377 -7.294 -13.998 1.00 96.94 204 GLU A CA 1
ATOM 1611 C C . GLU A 1 204 ? 6.256 -8.826 -13.972 1.00 96.94 204 GLU A C 1
ATOM 1613 O O . GLU A 1 204 ? 6.267 -9.429 -12.897 1.00 96.94 204 GLU A O 1
ATOM 1618 N N . ASP A 1 205 ? 6.161 -9.465 -15.140 1.00 96.88 205 ASP A N 1
ATOM 1619 C CA . ASP A 1 205 ? 5.803 -10.890 -15.246 1.00 96.88 205 ASP A CA 1
ATOM 1620 C C . ASP A 1 205 ? 6.827 -11.839 -14.599 1.00 96.88 205 ASP A C 1
ATOM 1622 O O . ASP A 1 205 ? 6.495 -12.953 -14.195 1.00 96.88 205 ASP A O 1
ATOM 1626 N N . ASN A 1 206 ? 8.074 -11.395 -14.426 1.00 95.94 206 ASN A N 1
ATOM 1627 C CA . ASN A 1 206 ? 9.105 -12.155 -13.715 1.00 95.94 206 ASN A CA 1
ATOM 1628 C C . ASN A 1 206 ? 9.115 -11.895 -12.187 1.00 95.94 206 ASN A C 1
ATOM 1630 O O . ASN A 1 206 ? 9.870 -12.536 -11.446 1.00 95.94 206 ASN A O 1
ATOM 1634 N N . ASN A 1 207 ? 8.290 -10.973 -11.674 1.00 97.25 207 ASN A N 1
ATOM 1635 C CA . ASN A 1 207 ? 8.217 -10.630 -10.256 1.00 97.25 207 ASN A CA 1
ATOM 1636 C C . ASN A 1 207 ? 7.291 -11.598 -9.504 1.00 97.25 207 ASN A C 1
ATOM 1638 O O . ASN A 1 207 ? 6.205 -11.255 -9.032 1.00 97.25 207 ASN A O 1
ATOM 1642 N N . THR A 1 208 ? 7.771 -12.835 -9.351 1.00 97.50 208 THR A N 1
ATOM 1643 C CA . THR A 1 208 ? 7.041 -13.942 -8.705 1.00 97.50 208 THR A CA 1
ATOM 1644 C C . THR A 1 208 ? 6.525 -13.582 -7.304 1.00 97.50 208 THR A C 1
ATOM 1646 O O . THR A 1 208 ? 5.463 -14.051 -6.896 1.00 97.50 208 THR A O 1
ATOM 1649 N N . GLY A 1 209 ? 7.260 -12.752 -6.552 1.00 97.38 209 GLY A N 1
ATOM 1650 C CA . GLY A 1 209 ? 6.857 -12.309 -5.216 1.00 97.38 209 GLY A CA 1
ATOM 1651 C C . GLY A 1 209 ? 5.581 -11.472 -5.250 1.00 97.38 209 GLY A C 1
ATOM 1652 O O . GLY A 1 209 ? 4.606 -11.811 -4.578 1.00 97.38 209 GLY A O 1
ATOM 1653 N N . SER A 1 210 ? 5.559 -10.425 -6.077 1.00 98.06 210 SER A N 1
ATOM 1654 C CA . SER A 1 210 ? 4.376 -9.577 -6.234 1.00 98.06 210 SER A CA 1
ATOM 1655 C C . SER A 1 210 ? 3.204 -10.327 -6.866 1.00 98.06 210 SER A C 1
ATOM 1657 O O . SER A 1 210 ? 2.085 -10.165 -6.390 1.00 98.06 210 SER A O 1
ATOM 1659 N N . ILE A 1 211 ? 3.448 -11.212 -7.841 1.00 98.62 211 ILE A N 1
ATOM 1660 C CA . ILE A 1 211 ? 2.401 -12.057 -8.442 1.00 98.62 211 ILE A CA 1
ATOM 1661 C C . ILE A 1 211 ? 1.701 -12.899 -7.365 1.00 98.62 211 ILE A C 1
ATOM 1663 O O . ILE A 1 211 ? 0.475 -12.923 -7.279 1.00 98.62 211 ILE A O 1
ATOM 1667 N N . LYS A 1 212 ? 2.463 -13.540 -6.470 1.00 98.25 212 LYS A N 1
ATOM 1668 C CA . LYS A 1 212 ? 1.884 -14.315 -5.360 1.00 98.25 212 LYS A CA 1
ATOM 1669 C C . LYS A 1 212 ? 1.076 -13.447 -4.394 1.00 98.25 212 LYS A C 1
ATOM 1671 O O . LYS A 1 212 ? 0.057 -13.909 -3.891 1.00 98.25 212 LYS A O 1
ATOM 1676 N N . VAL A 1 213 ? 1.515 -12.215 -4.126 1.00 98.44 213 VAL A N 1
ATOM 1677 C CA . VAL A 1 213 ? 0.786 -11.275 -3.259 1.00 98.44 213 VAL A CA 1
ATOM 1678 C C . VAL A 1 213 ? -0.573 -10.914 -3.854 1.00 98.44 213 VAL A C 1
ATOM 1680 O O . VAL A 1 213 ? -1.568 -11.016 -3.136 1.00 98.44 213 VAL A O 1
ATOM 1683 N N . VAL A 1 214 ? -0.631 -10.525 -5.132 1.00 98.56 214 VAL A N 1
ATOM 1684 C CA . VAL A 1 214 ? -1.890 -10.098 -5.767 1.00 98.56 214 VAL A CA 1
ATOM 1685 C C . VAL A 1 214 ? -2.865 -11.265 -5.930 1.00 98.56 214 VAL A C 1
ATOM 1687 O O . VAL A 1 214 ? -4.027 -11.135 -5.552 1.00 98.56 214 VAL A O 1
ATOM 1690 N N . LEU A 1 215 ? -2.384 -12.438 -6.362 1.00 98.38 215 LEU A N 1
ATOM 1691 C CA . LEU A 1 215 ? -3.218 -13.638 -6.501 1.00 98.38 215 LEU A CA 1
ATOM 1692 C C . LEU A 1 215 ? -3.785 -14.095 -5.151 1.00 98.38 215 LEU A C 1
ATOM 1694 O O . LEU A 1 215 ? -4.966 -14.420 -5.048 1.00 98.38 215 LEU A O 1
ATOM 1698 N N . LYS A 1 216 ? -2.968 -14.077 -4.088 1.00 97.25 216 LYS A N 1
ATOM 1699 C CA . LYS A 1 216 ? -3.415 -14.453 -2.737 1.00 97.25 216 LYS A CA 1
ATOM 1700 C C . LYS A 1 216 ? -4.508 -13.524 -2.198 1.00 97.25 216 LYS A C 1
ATOM 1702 O O . LYS A 1 216 ? -5.310 -13.954 -1.378 1.00 97.25 216 LYS A O 1
ATOM 1707 N N . ASN A 1 217 ? -4.548 -12.282 -2.670 1.00 97.81 217 ASN A N 1
ATOM 1708 C CA . ASN A 1 217 ? -5.552 -11.290 -2.295 1.00 97.81 217 ASN A CA 1
ATOM 1709 C C . ASN A 1 217 ? -6.734 -11.220 -3.272 1.00 97.81 217 ASN A C 1
ATOM 1711 O O . ASN A 1 217 ? -7.506 -10.261 -3.239 1.00 97.81 217 ASN A O 1
ATOM 1715 N N . GLY A 1 218 ? -6.898 -12.237 -4.124 1.00 97.31 218 GLY A N 1
ATOM 1716 C CA . GLY A 1 218 ? -8.062 -12.396 -4.992 1.00 97.31 218 GLY A CA 1
ATOM 1717 C C . GLY A 1 218 ? -8.056 -11.511 -6.236 1.00 97.31 218 GLY A C 1
ATOM 1718 O O . GLY A 1 218 ? -9.090 -11.409 -6.889 1.00 97.31 218 GLY A O 1
ATOM 1719 N N . LEU A 1 219 ? -6.933 -10.865 -6.570 1.00 98.56 219 LEU A N 1
ATOM 1720 C CA . LEU A 1 219 ? -6.795 -10.237 -7.879 1.00 98.56 219 LEU A CA 1
ATOM 1721 C C . LEU A 1 219 ? -6.546 -11.327 -8.922 1.00 98.56 219 LEU A C 1
ATOM 1723 O O . LEU A 1 219 ? -5.761 -12.250 -8.700 1.00 98.56 219 LEU A O 1
ATOM 1727 N N . VAL A 1 220 ? -7.179 -11.192 -10.080 1.00 98.38 220 VAL A N 1
ATOM 1728 C CA . VAL A 1 220 ? -7.007 -12.083 -11.229 1.00 98.38 220 VAL A CA 1
ATOM 1729 C C . VAL A 1 220 ? -6.301 -11.339 -12.349 1.00 98.38 220 VAL A C 1
ATOM 1731 O O . VAL A 1 220 ? -6.488 -10.135 -12.511 1.00 98.38 220 VAL A O 1
ATOM 1734 N N . ARG A 1 221 ? -5.472 -12.036 -13.129 1.00 98.44 221 ARG A N 1
ATOM 1735 C CA . ARG A 1 221 ? -4.835 -11.431 -14.302 1.00 98.44 221 ARG A CA 1
ATOM 1736 C C . ARG A 1 221 ? -5.907 -11.152 -15.356 1.00 98.44 221 ARG A C 1
ATOM 1738 O O . ARG A 1 221 ? -6.603 -12.073 -15.768 1.00 98.44 221 ARG A O 1
ATOM 1745 N N . VAL A 1 222 ? -6.015 -9.901 -15.785 1.00 97.94 222 VAL A N 1
ATOM 1746 C CA . VAL A 1 222 ? -6.981 -9.443 -16.801 1.00 97.94 222 VAL A CA 1
ATOM 1747 C C . VAL A 1 222 ? -6.308 -8.997 -18.095 1.00 97.94 222 VAL A C 1
ATOM 1749 O O . VAL A 1 222 ? -6.976 -8.842 -19.111 1.00 97.94 222 VAL A O 1
ATOM 1752 N N . GLY A 1 223 ? -4.986 -8.823 -18.078 1.00 96.69 223 GLY A N 1
ATOM 1753 C CA . GLY A 1 223 ? -4.240 -8.409 -19.255 1.00 96.69 223 GLY A CA 1
ATOM 1754 C C . GLY A 1 223 ? -2.735 -8.365 -19.035 1.00 96.69 223 GLY A C 1
ATOM 1755 O O . GLY A 1 223 ? -2.196 -8.866 -18.037 1.00 96.69 223 GLY A O 1
ATOM 1756 N N . SER A 1 224 ? -2.063 -7.756 -20.000 1.00 96.31 224 SER A N 1
ATOM 1757 C CA . SER A 1 224 ? -0.644 -7.431 -19.958 1.00 96.31 224 SER A CA 1
ATOM 1758 C C . SER A 1 224 ? -0.366 -6.196 -20.797 1.00 96.31 224 SER A C 1
ATOM 1760 O O . SER A 1 224 ? -1.021 -5.996 -21.819 1.00 96.31 224 SER A O 1
ATOM 1762 N N . GLU A 1 225 ? 0.635 -5.423 -20.403 1.00 94.75 225 GLU A N 1
ATOM 1763 C CA . GLU A 1 225 ? 1.150 -4.303 -21.178 1.00 94.75 225 GLU A CA 1
ATOM 1764 C C . GLU A 1 225 ? 2.678 -4.343 -21.248 1.00 94.75 225 GLU A C 1
ATOM 1766 O O . GLU A 1 225 ? 3.355 -4.885 -20.371 1.00 94.75 225 GLU A O 1
ATOM 1771 N N . ASP A 1 226 ? 3.215 -3.754 -22.309 1.00 96.12 226 ASP A N 1
ATOM 1772 C CA . ASP A 1 226 ? 4.645 -3.554 -22.485 1.00 96.12 226 ASP A CA 1
ATOM 1773 C C . ASP A 1 226 ? 5.052 -2.250 -21.798 1.00 96.12 226 ASP A C 1
ATOM 1775 O O . ASP A 1 226 ? 4.665 -1.153 -22.204 1.00 96.12 226 ASP A O 1
ATOM 1779 N N . THR A 1 227 ? 5.826 -2.357 -20.721 1.00 94.62 227 THR A N 1
ATOM 1780 C CA . THR A 1 227 ? 6.276 -1.203 -19.942 1.00 94.62 227 THR A CA 1
ATOM 1781 C C . THR A 1 227 ? 7.701 -0.836 -20.327 1.00 94.62 227 THR A C 1
ATOM 1783 O O . THR A 1 227 ? 8.620 -1.641 -20.168 1.00 94.62 227 THR A O 1
ATOM 1786 N N . ALA A 1 228 ? 7.900 0.401 -20.787 1.00 95.56 228 ALA A N 1
ATOM 1787 C CA . ALA A 1 228 ? 9.234 0.966 -20.945 1.00 95.56 228 ALA A CA 1
ATOM 1788 C C . ALA A 1 228 ? 9.892 1.117 -19.569 1.00 95.56 228 ALA A C 1
ATOM 1790 O O . ALA A 1 228 ? 9.394 1.831 -18.694 1.00 95.56 228 ALA A O 1
ATOM 1791 N N . TRP A 1 229 ? 10.993 0.402 -19.368 1.00 94.88 229 TRP A N 1
ATOM 1792 C CA . TRP A 1 229 ? 11.741 0.414 -18.125 1.00 94.88 229 TRP A CA 1
ATOM 1793 C C . TRP A 1 229 ? 12.844 1.473 -18.174 1.00 94.88 229 TRP A C 1
ATOM 1795 O O . TRP A 1 229 ? 13.508 1.598 -19.202 1.00 94.88 229 TRP A O 1
ATOM 1805 N N . PRO A 1 230 ? 13.086 2.213 -17.082 1.00 94.69 230 PRO A N 1
ATOM 1806 C CA . PRO A 1 230 ? 14.147 3.214 -17.064 1.00 94.69 230 PRO A CA 1
ATOM 1807 C C . PRO A 1 230 ? 15.550 2.616 -17.250 1.00 94.69 230 PRO A C 1
ATOM 1809 O O . PRO A 1 230 ? 15.851 1.542 -16.709 1.00 94.69 230 PRO A O 1
ATOM 1812 N N . GLU A 1 231 ? 16.417 3.328 -17.974 1.00 95.31 231 GLU A N 1
ATOM 1813 C CA . GLU A 1 231 ? 17.790 2.902 -18.290 1.00 95.31 231 GLU A CA 1
ATOM 1814 C C . GLU A 1 231 ? 18.623 2.670 -17.026 1.00 95.31 231 GLU A C 1
ATOM 1816 O O . GLU A 1 231 ? 19.309 1.655 -16.906 1.00 95.31 231 GLU A O 1
ATOM 1821 N N . GLU A 1 232 ? 18.471 3.519 -16.007 1.00 93.06 232 GLU A N 1
ATOM 1822 C CA . GLU A 1 232 ? 19.180 3.390 -14.729 1.00 93.06 232 GLU A CA 1
ATOM 1823 C C . GLU A 1 232 ? 18.777 2.138 -13.928 1.00 93.06 232 GLU A C 1
ATOM 1825 O O . GLU A 1 232 ? 19.412 1.793 -12.933 1.00 93.06 232 GLU A O 1
ATOM 1830 N N . LYS A 1 233 ? 17.736 1.424 -14.375 1.00 93.56 233 LYS A N 1
ATOM 1831 C CA . LYS A 1 233 ? 17.252 0.152 -13.816 1.00 93.56 233 LYS A CA 1
ATOM 1832 C C . LYS A 1 233 ? 17.391 -1.015 -14.799 1.00 93.56 233 LYS A C 1
ATOM 1834 O O . LYS A 1 233 ? 16.735 -2.049 -14.625 1.00 93.56 233 LYS A O 1
ATOM 1839 N N . GLY A 1 234 ? 18.220 -0.854 -15.830 1.00 93.00 234 GLY A N 1
ATOM 1840 C CA . GLY A 1 234 ? 18.520 -1.862 -16.846 1.00 93.00 234 GLY A CA 1
ATOM 1841 C C . GLY A 1 234 ? 17.724 -1.735 -18.146 1.00 93.00 234 GLY A C 1
ATOM 1842 O O . GLY A 1 234 ? 17.848 -2.624 -18.981 1.00 93.00 234 GLY A O 1
ATOM 1843 N N . GLY A 1 235 ? 16.904 -0.690 -18.303 1.00 94.44 235 GLY A N 1
ATOM 1844 C CA . GLY A 1 235 ? 16.293 -0.316 -19.580 1.00 94.44 235 GLY A CA 1
ATOM 1845 C C . GLY A 1 235 ? 15.340 -1.344 -20.199 1.00 94.44 235 GLY A C 1
ATOM 1846 O O . GLY A 1 235 ? 14.968 -2.362 -19.591 1.00 94.44 235 GLY A O 1
ATOM 1847 N N . GLY A 1 236 ? 14.966 -1.051 -21.445 1.00 96.19 236 GLY A N 1
ATOM 1848 C CA . GLY A 1 236 ? 14.217 -1.939 -22.333 1.00 96.19 236 GLY A CA 1
ATOM 1849 C C . GLY A 1 236 ? 12.703 -1.965 -22.117 1.00 96.19 236 GLY A C 1
ATOM 1850 O O . GLY A 1 236 ? 12.141 -1.223 -21.317 1.00 96.19 236 GLY A O 1
ATOM 1851 N N . ILE A 1 237 ? 12.031 -2.843 -22.860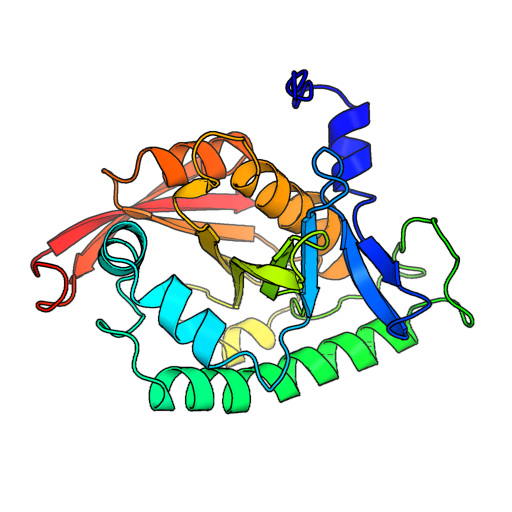 1.00 96.94 237 ILE A N 1
ATOM 1852 C CA . ILE A 1 237 ? 10.594 -3.097 -22.731 1.00 96.94 237 ILE A CA 1
ATOM 1853 C C . ILE A 1 237 ? 10.397 -4.362 -21.901 1.00 96.94 237 ILE A C 1
ATOM 1855 O O . ILE A 1 237 ? 10.988 -5.401 -22.201 1.00 96.94 237 ILE A O 1
ATOM 1859 N N . ARG A 1 238 ? 9.582 -4.277 -20.847 1.00 96.00 238 ARG A N 1
ATOM 1860 C CA . ARG A 1 238 ? 9.294 -5.405 -19.956 1.00 96.00 238 ARG A CA 1
ATOM 1861 C C . ARG A 1 238 ? 7.795 -5.686 -19.915 1.00 96.00 238 ARG A C 1
ATOM 1863 O O . ARG A 1 238 ? 7.034 -4.754 -19.655 1.00 96.00 238 ARG A O 1
ATOM 1870 N N . PRO A 1 239 ? 7.369 -6.948 -20.092 1.00 96.81 239 PRO A N 1
ATOM 1871 C CA . PRO A 1 239 ? 5.967 -7.304 -19.957 1.00 96.81 239 PRO A CA 1
ATOM 1872 C C . PRO A 1 239 ? 5.537 -7.172 -18.493 1.00 96.81 239 PRO A C 1
ATOM 1874 O O . PRO A 1 239 ? 6.156 -7.739 -17.581 1.00 96.81 239 PRO A O 1
ATOM 1877 N N . THR A 1 240 ? 4.462 -6.428 -18.262 1.00 96.94 240 THR A N 1
ATOM 1878 C CA . THR A 1 240 ? 3.801 -6.320 -16.964 1.00 96.94 240 THR A CA 1
ATOM 1879 C C . THR A 1 240 ? 2.388 -6.876 -17.062 1.00 96.94 240 THR A C 1
ATOM 1881 O O . THR A 1 240 ? 1.609 -6.532 -17.946 1.00 96.94 240 THR A O 1
ATOM 1884 N N . GLY A 1 241 ? 2.043 -7.789 -16.162 1.00 97.81 241 GLY A N 1
ATOM 1885 C CA . GLY A 1 241 ? 0.688 -8.289 -16.015 1.00 97.81 241 GLY A CA 1
ATOM 1886 C C . GLY A 1 241 ? -0.191 -7.260 -15.312 1.00 97.81 241 GLY A C 1
ATOM 1887 O O . GLY A 1 241 ? 0.195 -6.694 -14.285 1.00 97.81 241 GLY A O 1
ATOM 1888 N N . GLN A 1 242 ? -1.399 -7.072 -15.837 1.00 97.81 242 GLN A N 1
ATOM 1889 C CA . GLN A 1 242 ? -2.457 -6.319 -15.177 1.00 97.81 242 GLN A CA 1
ATOM 1890 C C . GLN A 1 242 ? -3.332 -7.286 -14.385 1.00 97.81 242 GLN A C 1
ATOM 1892 O O . GLN A 1 242 ? -3.881 -8.242 -14.939 1.00 97.81 242 GLN A O 1
ATOM 1897 N N . TYR A 1 243 ? -3.470 -7.026 -13.090 1.00 98.50 243 TYR A N 1
ATOM 1898 C CA . TYR A 1 243 ? -4.285 -7.811 -12.171 1.00 98.50 243 TYR A CA 1
ATOM 1899 C C . TYR A 1 243 ? -5.415 -6.938 -11.632 1.00 98.50 243 TYR A C 1
ATOM 1901 O O . TYR A 1 243 ? -5.152 -5.805 -11.244 1.00 98.50 243 TYR A O 1
ATOM 1909 N N . GLU A 1 244 ? -6.648 -7.440 -11.592 1.00 98.31 244 GLU A N 1
ATOM 1910 C CA . GLU A 1 244 ? -7.831 -6.716 -11.105 1.00 98.31 244 GLU A CA 1
ATOM 1911 C C . GLU A 1 244 ? -8.574 -7.556 -10.061 1.00 98.31 244 GLU A C 1
ATOM 1913 O O . GLU A 1 244 ? -8.706 -8.772 -10.201 1.00 98.31 244 GLU A O 1
ATOM 1918 N N . ARG A 1 245 ? -9.104 -6.899 -9.028 1.00 98.00 245 ARG A N 1
ATOM 1919 C CA . ARG A 1 245 ? -10.187 -7.425 -8.193 1.00 98.00 245 ARG A CA 1
ATOM 1920 C C . ARG A 1 245 ? -11.327 -6.414 -8.205 1.00 98.00 245 ARG A C 1
ATOM 1922 O O . ARG A 1 245 ? -11.151 -5.285 -7.749 1.00 98.00 245 ARG A O 1
ATOM 1929 N N . LYS A 1 246 ? -12.487 -6.828 -8.712 1.00 97.44 246 LYS A N 1
ATOM 1930 C CA . LYS A 1 246 ? -13.736 -6.062 -8.604 1.00 97.44 246 LYS A CA 1
ATOM 1931 C C . LYS A 1 246 ? -14.291 -6.183 -7.189 1.00 97.44 246 LYS A C 1
ATOM 1933 O O . LYS A 1 246 ? -14.154 -7.240 -6.568 1.00 97.44 246 LYS A O 1
ATOM 1938 N N . MET A 1 247 ? -14.860 -5.101 -6.665 1.00 95.25 247 MET A N 1
ATOM 1939 C CA . MET A 1 247 ? -15.451 -5.097 -5.322 1.00 95.25 247 MET A CA 1
ATOM 1940 C C . MET A 1 247 ? -16.914 -5.558 -5.322 1.00 95.25 247 MET A C 1
ATOM 1942 O O . MET A 1 247 ? -17.391 -6.022 -4.286 1.00 95.25 247 MET A O 1
ATOM 1946 N N . PHE A 1 248 ? -17.584 -5.478 -6.476 1.00 87.75 248 PHE A N 1
ATOM 1947 C CA . PHE A 1 248 ? -18.964 -5.895 -6.735 1.00 87.75 248 PHE A CA 1
ATOM 1948 C C . PHE A 1 248 ? -19.136 -6.387 -8.178 1.00 87.75 248 PHE A C 1
ATOM 1950 O O . PHE A 1 248 ? -18.261 -6.085 -9.028 1.00 87.75 248 PHE A O 1
#

Organism: NCBI:txid71784

Sequence (248 aa):
MSTNKPDTSSEKYKESLSNSLRWDQVEGQAYIQLPSYPNLRLVPFRQGIEDEIVTLFSHEVIAKRLFRLPYPMYRHHAEEMISSLVPKHQALLAELSTHLPSPPPINTPLLPSSPTHIPGFPFKSLVDTTTGRKIGDLNLAARKAGMTDEEVLKLPSKEQDWVIGYVLDPGYHGKGIMSEMVGCLIDGWIKNWMDIRAVTALVEDNNTGSIKVVLKNGLVRVGSEDTAWPEEKGGGIRPTGQYERKMF

pLDDT: mean 94.19, std 7.3, range [37.59, 98.69]

Nearest PDB structures (foldseek):
  4qc6-assembly2_B  TM=7.256E-01  e=1.137E-05  Staphylococcus warneri
  2prb-assembly1_A  TM=6.974E-01  e=1.947E-05  Salmonella enterica subsp. enterica serovar Typhimurium
  6tgx-assembly2_B  TM=7.564E-01  e=8.679E-05  Arabidopsis thaliana
  8iyo-assembly3_C  TM=6.994E-01  e=3.540E-05  Helicobacter pylori 26695
  6tgx-assembly1_A  TM=7.368E-01  e=2.398E-04  Arabidopsis thaliana

Secondary structure (DSSP, 8-state):
-------TTSHHHHHHHHT-EEEETTTTEEEEE-TT-TTEEEEE--SS-HHHHHHHHH-HHHHTT-TTS-SS--HHHHHHHHHHHHHHHHHHHHHHHHTS-SSPPTTS----SSS---SS--EEEEEETTTTEEEEEEEEEE--TTS-HHHHHTS-GGG-EEEEEEEE-GGGTTSSHHHHHHHIIIIIIIIIII--SEEEEEEETT-HHHHHHHHHTT-EEEEEEEEEPPGGGT-SEEEEEEEEEE--

Foldseek 3Di:
DPQPDDPCVDPVNLVCLQLQWFADPVVRFIWGALSSQNQKIQAFQDPPCLVLCQVFCQPLVNVLFCQPADHNHDSVSSVVVSVVQRVVLVVLRVVLVVQADVVHDHPGRDFGPDPAARAADRGFFIARNVVRGGFKTKDKAWDDPPDDSVRLSPDDQLAIEIEIDMDGHPVCAPVCRLLSVVSSCVSHDCLGHHNHFKYKYWGFPPPVRVVCSLVSNPWDFPAWDWDFGDVSSPTDTTIITMTMDTSD

Radius of gyration: 17.58 Å; Cα contacts (8 Å, |Δi|>4): 439; chains: 1; bounding box: 42×38×45 Å

Solvent-accessible surface area (backbone atoms only — not comparable to full-atom values): 13798 Å² total; per-residue (Å²): 130,91,72,80,74,76,62,78,84,41,67,71,44,54,50,39,25,40,50,15,32,35,55,38,82,90,80,69,43,66,34,35,47,40,80,92,37,87,53,35,36,31,27,56,56,60,82,94,45,37,68,53,46,22,55,57,42,43,33,64,87,49,34,61,72,37,73,86,57,65,68,71,35,47,58,68,60,32,48,52,50,39,69,66,43,31,64,57,28,52,50,50,48,54,55,50,54,74,57,48,60,90,76,66,59,76,98,38,62,65,67,70,78,56,103,54,70,45,99,73,73,38,55,27,31,29,28,34,68,87,77,72,42,65,47,30,40,45,45,69,43,57,47,48,94,96,52,54,47,72,58,34,70,69,43,61,44,66,70,22,33,28,36,50,49,76,51,63,42,76,96,57,59,97,69,54,58,69,39,49,53,52,32,27,44,47,54,25,38,38,63,57,33,35,52,41,28,31,44,31,36,79,40,51,71,84,42,60,69,61,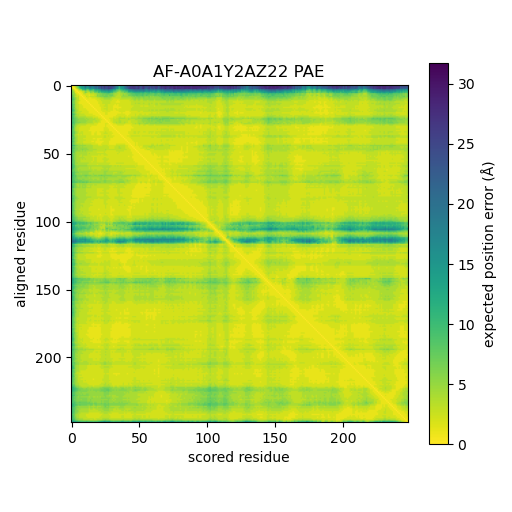54,52,32,42,46,76,62,62,27,42,80,77,52,69,47,79,39,81,38,46,64,86,59,73,34,58,77,42,57,22,35,31,28,41,29,67,72,117

Mean predicted aligned error: 3.66 Å

InterPro domains:
  IPR000182 GNAT domain [PF13302] (132-219)
  IPR016181 Acyl-CoA N-acyltransferase [SSF55729] (160-225)
  IPR051531 N-acetyltransferase [PTHR43792] (39-233)